Protein AF-A0A931CU57-F1 (afdb_monomer_lite)

Organism: NCBI:txid115781

pLDDT: mean 76.04, std 23.0, range [24.59, 97.44]

Structure (mmCIF, N/CA/C/O backbone):
data_AF-A0A931CU57-F1
#
_entry.id   AF-A0A931CU57-F1
#
loop_
_atom_site.group_PDB
_atom_site.id
_atom_site.type_symbol
_atom_site.label_atom_id
_atom_site.label_alt_id
_atom_site.label_comp_id
_atom_site.label_asym_id
_atom_site.label_entity_id
_atom_site.label_seq_id
_atom_site.pdbx_PDB_ins_code
_atom_site.Cartn_x
_atom_site.Cartn_y
_atom_site.Cartn_z
_atom_site.occupancy
_atom_site.B_iso_or_equiv
_atom_site.auth_seq_id
_atom_site.auth_comp_id
_atom_site.auth_asym_id
_atom_site.auth_atom_id
_atom_site.pdbx_PDB_model_num
ATOM 1 N N . LEU A 1 1 ? -15.850 1.590 6.466 1.00 92.00 1 LEU A N 1
ATOM 2 C CA . LEU A 1 1 ? -16.272 2.994 6.270 1.00 92.00 1 LEU A CA 1
ATOM 3 C C . LEU A 1 1 ? -15.059 3.886 6.440 1.00 92.00 1 LEU A C 1
ATOM 5 O O . LEU A 1 1 ? -14.279 3.649 7.347 1.00 92.00 1 LEU A O 1
ATOM 9 N N . GLY A 1 2 ? -14.880 4.872 5.576 1.00 88.69 2 GLY A N 1
ATOM 10 C CA . GLY A 1 2 ? -13.756 5.798 5.649 1.00 88.69 2 GLY A CA 1
ATOM 11 C C . GLY A 1 2 ? -13.648 6.632 4.372 1.00 88.69 2 GLY A C 1
ATOM 12 O O . GLY A 1 2 ? -14.449 6.413 3.458 1.00 88.69 2 GLY A O 1
ATOM 13 N N . PRO A 1 3 ? -12.690 7.566 4.309 1.00 93.50 3 PRO A N 1
ATOM 14 C CA . PRO A 1 3 ? -11.664 7.821 5.327 1.00 93.50 3 PRO A CA 1
ATOM 15 C C . PRO A 1 3 ? -12.213 8.552 6.564 1.00 93.50 3 PRO A C 1
ATOM 17 O O . PRO A 1 3 ? -13.104 9.398 6.459 1.00 93.50 3 PRO A O 1
ATOM 20 N N . VAL A 1 4 ? -11.692 8.205 7.743 1.00 95.88 4 VAL A N 1
ATOM 21 C CA . VAL A 1 4 ? -11.966 8.902 9.004 1.00 95.88 4 VAL A CA 1
ATOM 22 C C . VAL A 1 4 ? -10.731 9.657 9.454 1.00 95.88 4 VAL A C 1
ATOM 24 O O . VAL A 1 4 ? -9.704 9.058 9.722 1.00 95.88 4 VAL A O 1
ATOM 27 N N . GLU A 1 5 ? -10.859 10.965 9.579 1.00 94.69 5 GLU A N 1
ATOM 28 C CA . GLU A 1 5 ? -9.806 11.897 9.956 1.00 94.69 5 GLU A CA 1
ATOM 29 C C . GLU A 1 5 ? -10.140 12.562 11.298 1.00 94.69 5 GLU A C 1
ATOM 31 O O . GLU A 1 5 ? -11.280 12.538 11.781 1.00 94.69 5 GLU A O 1
ATOM 36 N N . GLU A 1 6 ? -9.169 13.278 11.864 1.00 92.00 6 GLU A N 1
ATOM 37 C CA . GLU A 1 6 ? -9.341 14.055 13.097 1.00 92.00 6 GLU A CA 1
ATOM 38 C C . GLU A 1 6 ? -10.563 14.989 13.048 1.00 92.00 6 GLU A C 1
ATOM 40 O O . GLU A 1 6 ? -11.258 15.170 14.042 1.00 92.00 6 GLU A O 1
ATOM 45 N N . LYS A 1 7 ? -10.896 15.560 11.889 1.00 93.88 7 LYS A N 1
ATOM 46 C CA . LYS A 1 7 ? -12.007 16.517 11.776 1.00 93.88 7 LYS A CA 1
ATOM 47 C C . LYS A 1 7 ? -13.387 15.855 11.737 1.00 93.88 7 LYS A C 1
ATOM 49 O O . LYS A 1 7 ? -14.367 16.491 12.119 1.00 93.88 7 LYS A O 1
ATOM 54 N N . ASN A 1 8 ? -13.487 14.603 11.281 1.00 95.19 8 ASN A N 1
ATOM 55 C CA . ASN A 1 8 ? -14.766 13.928 11.019 1.00 95.19 8 ASN A CA 1
ATOM 56 C C . ASN A 1 8 ? -14.988 12.644 11.856 1.00 95.19 8 ASN A C 1
ATOM 58 O O . ASN A 1 8 ? -16.033 12.003 11.724 1.00 95.19 8 ASN A O 1
ATOM 62 N N . HIS A 1 9 ? -14.067 12.305 12.771 1.00 94.94 9 HIS A N 1
ATOM 63 C CA . HIS A 1 9 ? -14.143 11.108 13.623 1.00 94.94 9 HIS A CA 1
ATOM 64 C C . HIS A 1 9 ? -15.461 10.956 14.387 1.00 94.94 9 HIS A C 1
ATOM 66 O O . HIS A 1 9 ? -15.958 9.842 14.520 1.00 94.94 9 HIS A O 1
ATOM 72 N N . LYS A 1 10 ? -16.077 12.050 14.853 1.00 95.56 10 LYS A N 1
ATOM 73 C CA . LYS A 1 10 ? -17.333 11.980 15.618 1.00 95.56 10 LYS A CA 1
ATOM 74 C C . LYS A 1 10 ? -18.501 11.469 14.783 1.00 95.56 10 LYS A C 1
ATOM 76 O O . LYS A 1 10 ? -19.256 10.619 15.245 1.00 95.56 10 LYS A O 1
ATOM 81 N N . THR A 1 11 ? -18.668 11.987 13.568 1.00 95.19 11 THR A N 1
ATOM 82 C CA . THR A 1 11 ? -19.831 11.673 12.726 1.00 95.19 11 THR A CA 1
ATOM 83 C C . THR A 1 11 ? -19.721 10.274 12.137 1.00 95.19 11 THR A C 1
ATOM 85 O O . THR A 1 11 ? -20.657 9.483 12.257 1.00 95.19 11 THR A O 1
ATOM 88 N N . ILE A 1 12 ? -18.568 9.940 11.551 1.00 95.25 12 ILE A N 1
ATOM 89 C CA . ILE A 1 12 ? -18.351 8.627 10.934 1.00 95.25 12 ILE A CA 1
ATOM 90 C C . ILE A 1 12 ? -18.153 7.551 12.011 1.00 95.25 12 ILE A C 1
ATOM 92 O O . ILE A 1 12 ? -18.708 6.460 11.885 1.00 95.25 12 ILE A O 1
ATOM 96 N N . GLY A 1 13 ? -17.448 7.875 13.101 1.00 94.38 13 GLY A N 1
ATOM 97 C CA . GLY A 1 13 ? -17.270 7.006 14.266 1.00 94.38 13 GLY A CA 1
ATOM 98 C C . GLY A 1 13 ? -18.592 6.587 14.897 1.00 94.38 13 GLY A C 1
ATOM 99 O O . GLY A 1 13 ? -18.855 5.395 15.038 1.00 94.38 13 GLY A O 1
ATOM 100 N N . ALA A 1 14 ? -19.476 7.547 15.187 1.00 94.06 14 ALA A N 1
ATOM 101 C CA . ALA A 1 14 ? -20.795 7.252 15.744 1.00 94.06 14 ALA A CA 1
ATOM 102 C C . ALA A 1 14 ? -21.643 6.375 14.810 1.00 94.06 14 ALA A C 1
ATOM 104 O O . ALA A 1 14 ? -22.279 5.424 15.268 1.00 94.06 14 ALA A O 1
ATOM 105 N N . ALA A 1 15 ? -21.618 6.648 13.501 1.00 94.69 15 ALA A N 1
ATOM 106 C CA . 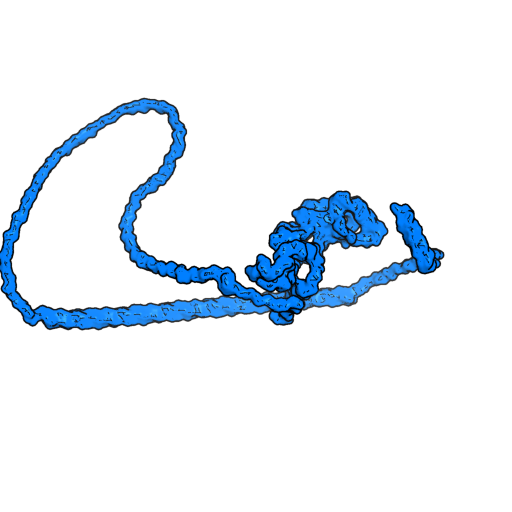ALA A 1 15 ? -22.328 5.831 12.521 1.00 94.69 15 ALA A CA 1
ATOM 107 C C . ALA A 1 15 ? -21.785 4.394 12.479 1.00 94.69 15 ALA A C 1
ATOM 109 O O . ALA A 1 15 ? -22.558 3.437 12.504 1.00 94.69 15 ALA A O 1
ATOM 110 N N . ALA A 1 16 ? -20.463 4.219 12.464 1.00 94.50 16 ALA A N 1
ATOM 111 C CA . ALA A 1 16 ? -19.868 2.890 12.442 1.00 94.50 16 ALA A CA 1
ATOM 112 C C . ALA A 1 16 ? -20.163 2.094 13.717 1.00 94.50 16 ALA A C 1
ATOM 114 O O . ALA A 1 16 ? -20.449 0.905 13.618 1.00 94.50 16 ALA A O 1
ATOM 115 N N . MET A 1 17 ? -20.170 2.734 14.890 1.00 93.75 17 MET A N 1
ATOM 116 C CA . MET A 1 17 ? -20.575 2.074 16.136 1.00 93.75 17 MET A CA 1
ATOM 117 C C . MET A 1 17 ? -22.041 1.649 16.102 1.00 93.75 17 MET A C 1
ATOM 119 O O . MET A 1 17 ? -22.345 0.502 16.419 1.00 93.75 17 MET A O 1
ATOM 123 N N . GLY A 1 18 ? -22.937 2.547 15.679 1.00 93.31 18 GLY A N 1
ATOM 124 C CA . GLY A 1 18 ? -24.378 2.286 15.652 1.00 93.31 18 GLY A CA 1
ATOM 125 C C . GLY A 1 18 ? -24.769 1.114 14.748 1.00 93.31 18 GLY A C 1
ATOM 126 O O . GLY A 1 18 ? -25.675 0.358 15.089 1.00 93.31 18 GLY A O 1
ATOM 127 N N . TYR A 1 19 ? -24.057 0.929 13.632 1.00 94.94 19 TYR A N 1
ATOM 128 C CA . TYR A 1 19 ? -24.323 -0.137 12.656 1.00 94.94 19 TYR A CA 1
ATOM 129 C C . TYR A 1 19 ? -23.286 -1.275 12.668 1.00 94.94 19 TYR A C 1
ATOM 131 O O . TYR A 1 19 ? -23.361 -2.202 11.865 1.00 94.94 19 TYR A O 1
ATOM 139 N N . GLY A 1 20 ? -22.314 -1.232 13.582 1.00 93.06 20 GLY A N 1
ATOM 140 C CA . GLY A 1 20 ? -21.308 -2.278 13.760 1.00 93.06 20 GLY A CA 1
ATOM 141 C C . GLY A 1 20 ? -20.243 -2.383 12.659 1.00 93.06 20 GLY A C 1
ATOM 142 O O . GLY A 1 20 ? -19.633 -3.447 12.542 1.00 93.06 20 GLY A O 1
ATOM 143 N N . HIS A 1 21 ? -19.991 -1.322 11.890 1.00 96.25 21 HIS A N 1
ATOM 144 C CA . HIS A 1 21 ? -19.024 -1.299 10.787 1.00 96.25 21 HIS A CA 1
ATOM 145 C C . HIS A 1 21 ? -17.565 -1.118 11.238 1.00 96.25 21 HIS A C 1
ATOM 147 O O . HIS A 1 21 ? -17.287 -0.480 12.249 1.00 96.25 21 HIS A O 1
ATOM 153 N N . THR A 1 22 ? -16.632 -1.619 10.424 1.00 96.31 22 THR A N 1
ATOM 154 C CA . THR A 1 22 ? -15.189 -1.334 10.520 1.00 96.31 22 THR A CA 1
ATOM 155 C C . THR A 1 22 ? -14.870 0.039 9.925 1.00 96.31 22 THR A C 1
ATOM 157 O O . THR A 1 22 ? -15.451 0.428 8.901 1.00 96.31 22 THR A O 1
ATOM 160 N N . ILE A 1 23 ? -13.938 0.766 10.537 1.00 96.75 23 ILE A N 1
ATOM 161 C CA . ILE A 1 23 ? -13.479 2.093 10.122 1.00 96.75 23 ILE A CA 1
ATOM 162 C C . ILE A 1 23 ? -12.061 2.043 9.556 1.00 96.75 23 ILE A C 1
ATOM 164 O O . ILE A 1 23 ? -11.215 1.300 10.040 1.00 96.75 23 ILE A O 1
ATOM 168 N N . ILE A 1 24 ? -11.819 2.887 8.555 1.00 97.44 24 ILE A N 1
ATOM 169 C CA . ILE A 1 24 ? -10.486 3.244 8.078 1.00 97.44 24 ILE A CA 1
ATOM 170 C C . ILE A 1 24 ? -10.106 4.590 8.708 1.00 97.44 24 ILE A C 1
ATOM 172 O O . ILE A 1 24 ? -10.698 5.615 8.364 1.00 97.44 24 ILE A O 1
ATOM 176 N N . SER A 1 25 ? -9.169 4.561 9.652 1.00 96.75 25 SER A N 1
ATOM 177 C CA . SER A 1 25 ? -8.583 5.720 10.333 1.00 96.75 25 SER A CA 1
ATOM 178 C C . SER A 1 25 ? -7.448 6.272 9.477 1.00 96.75 25 SER A C 1
ATOM 180 O O . SER A 1 25 ? -6.425 5.613 9.325 1.00 96.75 25 SER A O 1
ATOM 182 N N . SER A 1 26 ? -7.650 7.436 8.870 1.00 96.19 26 SER A N 1
ATOM 183 C CA . SER A 1 26 ? -6.735 8.041 7.909 1.00 96.19 26 SER A CA 1
ATOM 184 C C . SER A 1 26 ? -5.941 9.184 8.542 1.00 96.19 26 SER A C 1
ATOM 186 O O . SER A 1 26 ? -6.510 10.055 9.209 1.00 96.19 26 SER A O 1
ATOM 188 N N . SER A 1 27 ? -4.625 9.191 8.326 1.00 94.38 27 SER A N 1
ATOM 189 C CA . SER A 1 27 ? -3.728 10.277 8.730 1.00 94.38 27 SER A CA 1
ATOM 190 C C . SER A 1 27 ? -2.737 10.612 7.612 1.00 94.38 27 SER A C 1
ATOM 192 O O . SER A 1 27 ? -2.226 9.703 6.965 1.00 94.38 27 SER A O 1
ATOM 194 N N . PRO A 1 28 ? -2.420 11.896 7.367 1.00 93.50 28 PRO A N 1
ATOM 195 C CA . PRO A 1 28 ? -1.581 12.301 6.241 1.00 93.50 28 PRO A CA 1
ATOM 196 C C . PRO A 1 28 ? -0.086 12.086 6.527 1.00 93.50 28 PRO A C 1
ATOM 198 O O . PRO A 1 28 ? 0.586 13.007 6.984 1.00 93.50 28 PRO A O 1
ATOM 201 N N . ILE A 1 29 ? 0.432 10.884 6.244 1.00 93.06 29 ILE A N 1
ATOM 202 C CA . ILE A 1 29 ? 1.861 10.514 6.318 1.00 93.06 29 ILE A CA 1
ATOM 203 C C . ILE A 1 29 ? 2.501 10.979 7.645 1.00 93.06 29 ILE A C 1
ATOM 205 O O . ILE A 1 29 ? 3.592 11.546 7.689 1.00 93.06 29 ILE A O 1
ATOM 209 N N . ASP A 1 30 ? 1.801 10.754 8.761 1.00 94.44 30 ASP A N 1
ATOM 210 C CA . ASP A 1 30 ? 2.255 11.164 10.091 1.00 94.44 30 ASP A CA 1
ATOM 211 C C . ASP A 1 30 ? 1.837 10.148 11.166 1.00 94.44 30 ASP A C 1
ATOM 213 O O . ASP A 1 30 ? 0.662 9.794 11.317 1.00 94.44 30 ASP A O 1
ATOM 217 N N . VAL A 1 31 ? 2.836 9.685 11.922 1.00 93.56 31 VAL A N 1
ATOM 218 C CA . VAL A 1 31 ? 2.702 8.664 12.973 1.00 93.56 31 VAL A CA 1
ATOM 219 C C . VAL A 1 31 ? 1.945 9.201 14.192 1.00 93.56 31 VAL A C 1
ATOM 221 O O . VAL A 1 31 ? 1.144 8.486 14.793 1.00 93.56 31 VAL A O 1
ATOM 224 N N . ASN A 1 32 ? 2.175 10.462 14.560 1.00 94.19 32 ASN A N 1
ATOM 225 C CA . ASN A 1 32 ? 1.519 11.082 15.707 1.00 94.19 32 ASN A CA 1
ATOM 226 C C . ASN A 1 32 ? 0.042 11.328 15.405 1.00 94.19 32 ASN A C 1
ATOM 228 O O . ASN A 1 32 ? -0.806 11.035 16.246 1.00 94.19 32 ASN A O 1
ATOM 232 N N . LEU A 1 33 ? -0.274 11.803 14.195 1.00 95.38 33 LEU A N 1
ATOM 233 C CA . LEU A 1 33 ? -1.659 11.972 13.759 1.00 95.38 33 LEU A CA 1
ATOM 234 C C . LEU A 1 33 ? -2.379 10.624 13.663 1.00 95.38 33 LEU A C 1
ATOM 236 O O . LEU A 1 33 ? -3.515 10.531 14.119 1.00 95.38 33 LEU A O 1
ATOM 240 N N . ALA A 1 34 ? -1.725 9.568 13.162 1.00 95.44 34 ALA A N 1
ATOM 241 C CA . ALA A 1 34 ? -2.303 8.217 13.152 1.00 95.44 34 ALA A CA 1
ATOM 242 C C . ALA A 1 34 ? -2.727 7.787 14.566 1.00 95.44 34 ALA A C 1
ATOM 244 O O . ALA A 1 34 ? -3.872 7.395 14.803 1.00 95.44 34 ALA A O 1
ATOM 245 N N . LYS A 1 35 ? -1.815 7.951 15.533 1.00 95.88 35 LYS A N 1
ATOM 246 C CA . LYS A 1 35 ? -2.077 7.656 16.943 1.00 95.88 35 LYS A CA 1
ATOM 247 C C . LYS A 1 35 ? -3.207 8.517 17.505 1.00 95.88 35 LYS A C 1
ATOM 249 O O . LYS A 1 35 ? -4.084 8.011 18.202 1.00 95.88 35 LYS A O 1
ATOM 254 N N . GLN A 1 36 ? -3.208 9.812 17.196 1.00 96.69 36 GLN A N 1
ATOM 255 C CA . GLN A 1 36 ? -4.217 10.748 17.678 1.00 96.69 36 GLN A CA 1
ATOM 256 C C . GLN A 1 36 ? -5.622 10.384 17.180 1.00 96.69 36 GLN A C 1
ATOM 258 O O . GLN A 1 36 ? -6.556 10.379 17.980 1.00 96.69 36 GLN A O 1
ATOM 263 N N . VAL A 1 37 ? -5.790 10.042 15.898 1.00 96.44 37 VAL A N 1
ATOM 264 C CA . VAL A 1 37 ? -7.103 9.648 15.356 1.00 96.44 37 VAL A CA 1
ATOM 265 C C . VAL A 1 37 ? -7.599 8.361 16.018 1.00 96.44 37 VAL A C 1
ATOM 267 O O . VAL A 1 37 ? -8.765 8.293 16.407 1.00 96.44 37 VAL A O 1
ATOM 270 N N . ASN A 1 38 ? -6.720 7.382 16.248 1.00 96.75 38 ASN A N 1
ATOM 271 C CA . ASN A 1 38 ? -7.090 6.145 16.941 1.00 96.75 38 ASN A CA 1
ATOM 272 C C . ASN A 1 38 ? -7.520 6.401 18.396 1.00 96.75 38 ASN A C 1
ATOM 274 O O . ASN A 1 38 ? -8.547 5.876 18.823 1.00 96.75 38 ASN A O 1
ATOM 278 N N . ILE A 1 39 ? -6.820 7.280 19.124 1.00 96.81 39 ILE A N 1
ATOM 279 C CA . ILE A 1 39 ? -7.218 7.713 20.478 1.00 96.81 39 ILE A CA 1
ATOM 280 C C . ILE A 1 39 ? -8.588 8.405 20.459 1.00 96.81 39 ILE A C 1
ATOM 282 O O . ILE A 1 39 ? -9.423 8.173 21.333 1.00 96.81 39 ILE A O 1
ATOM 286 N N . LEU A 1 40 ? -8.850 9.263 19.471 1.00 96.75 40 LEU A N 1
ATOM 287 C CA . LEU A 1 40 ? -10.137 9.950 19.344 1.00 96.75 40 LEU A CA 1
ATOM 288 C C . LEU A 1 40 ? -11.289 8.979 19.058 1.00 96.75 40 LEU A C 1
ATOM 290 O O . LEU A 1 40 ? -12.382 9.153 19.599 1.00 96.75 40 LEU A O 1
ATOM 294 N N . LEU A 1 41 ? -11.050 7.960 18.230 1.00 96.06 41 LEU A N 1
ATOM 295 C CA . LEU A 1 41 ? -12.022 6.908 17.934 1.00 96.06 41 LEU A CA 1
ATOM 296 C C . LEU A 1 41 ? -12.309 6.039 19.161 1.00 96.06 41 LEU A C 1
ATOM 298 O O . LEU A 1 41 ? -13.473 5.784 19.467 1.00 96.06 41 LEU A O 1
ATOM 302 N N . GLU A 1 42 ? -11.276 5.649 19.900 1.00 95.69 42 GLU A N 1
ATOM 303 C CA . GLU A 1 42 ? -11.425 4.873 21.131 1.00 95.69 42 GLU A CA 1
ATOM 304 C C . GLU A 1 42 ? -12.182 5.657 22.212 1.00 95.69 42 GLU A C 1
ATOM 306 O O . GLU A 1 42 ? -13.129 5.137 22.800 1.00 95.69 42 GLU A O 1
ATOM 311 N N . ASN A 1 43 ? -11.850 6.938 22.415 1.00 96.06 43 ASN A N 1
ATOM 312 C CA . ASN A 1 43 ? -12.561 7.817 23.352 1.00 96.06 43 ASN A CA 1
ATOM 313 C C . ASN A 1 43 ? -14.042 8.004 22.989 1.00 96.06 43 ASN A C 1
ATOM 315 O O . ASN A 1 43 ? -14.871 8.254 23.863 1.00 96.06 43 ASN A O 1
ATOM 319 N N . LEU A 1 44 ? -14.383 7.898 21.702 1.00 94.50 44 LEU A N 1
ATOM 320 C CA . LEU A 1 44 ? -15.766 7.915 21.230 1.00 94.50 44 LEU A CA 1
ATOM 321 C C . LEU A 1 44 ? -16.502 6.592 21.527 1.00 94.50 44 LEU A C 1
ATOM 323 O O . LEU A 1 44 ? -17.731 6.569 21.509 1.00 94.50 44 LEU A O 1
ATOM 327 N N . GLY A 1 45 ? -15.768 5.516 21.823 1.00 93.88 45 GLY A N 1
ATOM 328 C CA . GLY A 1 45 ? -16.280 4.172 22.095 1.00 93.88 45 GLY A CA 1
ATOM 329 C C . GLY A 1 45 ? -16.092 3.181 20.943 1.00 93.88 45 GLY A C 1
ATOM 330 O O . GLY A 1 45 ? -16.611 2.065 21.011 1.00 93.88 45 GLY A O 1
ATOM 331 N N . VAL A 1 46 ? -15.383 3.562 19.872 1.00 94.88 46 VAL A N 1
ATOM 332 C CA . VAL A 1 46 ? -15.073 2.648 18.767 1.00 94.88 46 VAL A CA 1
ATOM 333 C C . VAL A 1 46 ? -14.037 1.650 19.263 1.00 94.88 46 VAL A C 1
ATOM 335 O O . VAL A 1 46 ? -12.954 2.026 19.700 1.00 94.88 46 VAL A O 1
ATOM 338 N N . SER A 1 47 ? -14.359 0.366 19.170 1.00 94.31 47 SER A N 1
ATOM 339 C CA . SER A 1 47 ? -13.408 -0.685 19.511 1.00 94.31 47 SER A CA 1
ATOM 340 C C . SER A 1 47 ? -12.285 -0.755 18.468 1.00 94.31 47 SER A C 1
ATOM 342 O O . SER A 1 47 ? -12.547 -0.753 17.262 1.00 94.31 47 SER A O 1
ATOM 344 N N . LEU A 1 48 ? -11.031 -0.806 18.930 1.00 93.81 48 LEU A N 1
ATOM 345 C CA . LEU A 1 48 ? -9.846 -0.795 18.063 1.00 93.81 48 LEU A CA 1
ATOM 346 C C . LEU A 1 48 ? -9.747 -2.046 17.170 1.00 93.81 48 LEU A C 1
ATOM 348 O O . LEU A 1 48 ? -9.180 -1.974 16.087 1.00 93.81 48 LEU A O 1
ATOM 352 N N . ASP A 1 49 ? -10.377 -3.165 17.535 1.00 94.75 49 ASP A N 1
ATOM 353 C CA . ASP A 1 49 ? -10.515 -4.355 16.669 1.00 94.75 49 ASP A CA 1
ATOM 354 C C . ASP A 1 49 ? -11.292 -4.082 15.364 1.00 94.75 49 ASP A C 1
ATOM 356 O O . ASP A 1 49 ? -11.206 -4.846 14.401 1.00 94.75 49 ASP A O 1
ATOM 360 N N . LYS A 1 50 ? -12.039 -2.975 15.316 1.00 95.31 50 LYS A N 1
ATOM 361 C CA . LYS A 1 50 ? -12.774 -2.488 14.147 1.00 95.31 50 LYS A CA 1
ATOM 362 C C . LYS A 1 50 ? -12.099 -1.298 13.473 1.00 95.31 50 LYS A C 1
ATOM 364 O O . LYS A 1 50 ? -12.742 -0.630 12.661 1.00 95.31 50 LYS A O 1
ATOM 369 N N . VAL A 1 51 ? -10.833 -1.031 13.773 1.00 96.62 51 VAL A N 1
ATOM 370 C CA . VAL A 1 51 ? -10.057 0.045 13.152 1.00 96.62 51 VAL A CA 1
ATOM 371 C C . VAL A 1 51 ? -8.964 -0.544 12.266 1.00 96.62 51 VAL A C 1
ATOM 373 O O . VAL A 1 51 ? -8.227 -1.442 12.665 1.00 96.62 51 VAL A O 1
ATOM 376 N N . ILE A 1 52 ? -8.867 -0.007 11.054 1.00 97.25 52 ILE A N 1
ATOM 377 C CA . ILE A 1 52 ? -7.775 -0.229 10.105 1.00 97.25 52 ILE A CA 1
ATOM 378 C C . ILE A 1 52 ? -7.117 1.131 9.869 1.00 97.25 52 ILE A C 1
ATOM 380 O O . ILE A 1 52 ? -7.822 2.114 9.648 1.00 97.25 52 ILE A O 1
ATOM 384 N N . VAL A 1 53 ? -5.793 1.206 9.937 1.00 97.06 53 VAL A N 1
ATOM 385 C CA . VAL A 1 53 ? -5.039 2.455 9.764 1.00 97.06 53 VAL A CA 1
ATOM 386 C C . VAL A 1 53 ? -4.702 2.663 8.291 1.00 97.06 53 VAL A C 1
ATOM 388 O O . VAL A 1 53 ? -4.191 1.767 7.630 1.00 97.06 53 VAL A O 1
ATOM 391 N N . ASP A 1 54 ? -4.969 3.856 7.780 1.00 96.75 54 ASP A N 1
ATOM 392 C CA . ASP A 1 54 ? -4.558 4.329 6.463 1.00 96.75 54 ASP A CA 1
ATOM 393 C C . ASP A 1 54 ? -3.583 5.500 6.648 1.00 96.75 54 ASP A C 1
ATOM 395 O O . ASP A 1 54 ? -4.012 6.632 6.883 1.00 96.75 54 ASP A O 1
ATOM 399 N N . PRO A 1 55 ? -2.262 5.273 6.558 1.00 93.94 55 PRO A N 1
ATOM 400 C CA . PRO A 1 55 ? -1.275 6.342 6.709 1.00 93.94 55 PRO A CA 1
ATOM 401 C C . PRO A 1 55 ? -1.251 7.317 5.522 1.00 93.94 55 PRO A C 1
ATOM 403 O O . PRO A 1 55 ? -0.394 8.200 5.478 1.00 93.94 55 PRO A O 1
ATOM 406 N N . THR A 1 56 ? -2.176 7.173 4.567 1.00 91.19 56 THR A N 1
ATOM 407 C CA . THR A 1 56 ? -2.182 7.820 3.258 1.00 91.19 56 THR A CA 1
ATOM 408 C C . THR A 1 56 ? -0.929 7.477 2.451 1.00 91.19 56 THR A C 1
ATOM 410 O O . THR A 1 56 ? 0.205 7.444 2.934 1.00 91.19 56 THR A O 1
ATOM 413 N N . THR A 1 57 ? -1.114 7.171 1.176 1.00 90.38 57 THR A N 1
ATOM 414 C CA . THR A 1 57 ? -0.036 6.621 0.350 1.00 90.38 57 THR A CA 1
ATOM 415 C C . THR A 1 57 ? 0.406 7.579 -0.735 1.00 90.38 57 THR A C 1
ATOM 417 O O . THR A 1 57 ? -0.426 8.276 -1.306 1.00 90.38 57 THR A O 1
ATOM 420 N N . GLY A 1 58 ? 1.704 7.575 -1.029 1.00 92.62 58 GLY A N 1
ATOM 421 C CA . GLY A 1 58 ? 2.285 8.151 -2.237 1.00 92.62 58 GLY A CA 1
ATOM 422 C C . GLY A 1 58 ? 2.389 7.132 -3.376 1.00 92.62 58 GLY A C 1
ATOM 423 O O . GLY A 1 58 ? 2.391 5.919 -3.167 1.00 92.62 58 GLY A O 1
ATOM 424 N N . GLY A 1 59 ? 2.480 7.624 -4.609 1.00 90.75 59 GLY A N 1
ATOM 425 C CA . GLY A 1 59 ? 2.729 6.787 -5.787 1.00 90.75 59 GLY A CA 1
ATOM 426 C C . GLY A 1 59 ? 4.219 6.492 -5.957 1.00 90.75 59 GLY A C 1
ATOM 427 O O . GLY A 1 59 ? 5.063 7.213 -5.424 1.00 90.75 59 GLY A O 1
ATOM 428 N N . LEU A 1 60 ? 4.571 5.460 -6.729 1.00 92.50 60 LEU A N 1
ATOM 429 C CA . LEU A 1 60 ? 5.970 5.184 -7.077 1.00 92.50 60 LEU A CA 1
ATOM 430 C C . LEU A 1 60 ? 6.578 6.385 -7.823 1.00 92.50 60 LEU A C 1
ATOM 432 O O . LEU A 1 60 ? 6.074 6.764 -8.875 1.00 92.50 60 LEU A O 1
ATOM 436 N N . GLY A 1 61 ? 7.640 6.982 -7.269 1.00 91.12 61 GLY A N 1
ATOM 437 C CA . GLY A 1 61 ? 8.238 8.231 -7.770 1.00 91.12 61 GLY A CA 1
ATOM 438 C C . GLY A 1 61 ? 7.518 9.514 -7.321 1.00 91.12 61 GLY A C 1
ATOM 439 O O . GLY A 1 61 ? 7.941 10.611 -7.669 1.00 91.12 61 GLY A O 1
ATOM 440 N N . TYR A 1 62 ? 6.448 9.383 -6.533 1.00 94.12 62 TYR A N 1
ATOM 441 C CA . TYR A 1 62 ? 5.588 10.465 -6.047 1.00 94.12 62 TYR A CA 1
ATOM 442 C C . TYR A 1 62 ? 5.332 10.322 -4.539 1.00 94.12 62 TYR A C 1
ATOM 444 O O . TYR A 1 62 ? 4.186 10.254 -4.087 1.00 94.12 62 TYR A O 1
ATOM 452 N N . GLY A 1 63 ? 6.410 10.262 -3.753 1.00 92.19 63 GLY A N 1
ATOM 453 C CA . GLY A 1 63 ? 6.351 10.258 -2.291 1.00 92.19 63 GLY A CA 1
ATOM 454 C C . GLY A 1 63 ? 6.098 8.892 -1.650 1.00 92.19 63 GLY A C 1
ATOM 455 O O . GLY A 1 63 ? 5.743 8.831 -0.470 1.00 92.19 63 GLY A O 1
ATOM 456 N N . LEU A 1 64 ? 6.289 7.797 -2.394 1.00 94.06 64 LEU A N 1
ATOM 457 C CA . LEU A 1 64 ? 6.224 6.435 -1.857 1.00 94.06 64 LEU A CA 1
ATOM 458 C C . LEU A 1 64 ? 7.180 6.250 -0.674 1.00 94.06 64 LEU A C 1
ATOM 460 O O . LEU A 1 64 ? 6.810 5.615 0.306 1.00 94.06 64 LEU A O 1
ATOM 464 N N . GLU A 1 65 ? 8.372 6.836 -0.741 1.00 94.62 65 GLU A N 1
ATOM 465 C CA . GLU A 1 65 ? 9.424 6.780 0.273 1.00 94.62 65 GLU A CA 1
ATOM 466 C C . GLU A 1 65 ? 8.997 7.372 1.624 1.00 94.62 65 GLU A C 1
ATOM 468 O O . GLU A 1 65 ? 9.355 6.840 2.682 1.00 94.62 65 GLU A O 1
ATOM 473 N N . TYR A 1 66 ? 8.176 8.429 1.601 1.00 95.19 66 TYR A N 1
ATOM 474 C CA . TYR A 1 66 ? 7.635 9.034 2.814 1.00 95.19 66 TYR A CA 1
ATOM 475 C C . TYR A 1 66 ? 6.618 8.101 3.468 1.00 95.19 66 TYR A C 1
ATOM 477 O O . TYR A 1 66 ? 6.732 7.805 4.658 1.00 95.19 66 TYR A O 1
ATOM 485 N N . SER A 1 67 ? 5.668 7.577 2.685 1.00 94.88 67 SER A N 1
ATOM 486 C CA . SER A 1 67 ? 4.696 6.595 3.176 1.00 94.88 67 SER A CA 1
ATOM 487 C C . SER A 1 67 ? 5.380 5.319 3.666 1.00 94.88 67 SER A C 1
ATOM 489 O O . SER A 1 67 ? 5.041 4.836 4.740 1.00 94.88 67 SER A O 1
ATOM 491 N N . TYR A 1 68 ? 6.378 4.814 2.935 1.00 96.12 68 TYR A N 1
ATOM 492 C CA . TYR A 1 68 ? 7.156 3.630 3.305 1.00 96.12 68 TYR A CA 1
ATOM 493 C C . TYR A 1 68 ? 7.787 3.808 4.690 1.00 96.12 68 TYR A C 1
ATOM 495 O O . TYR A 1 68 ? 7.559 3.003 5.591 1.00 96.12 68 TYR A O 1
ATOM 503 N N . SER A 1 69 ? 8.496 4.922 4.893 1.00 96.12 69 SER A N 1
ATOM 504 C CA . SER A 1 69 ? 9.150 5.229 6.169 1.00 96.12 69 SER A CA 1
ATOM 505 C C . SER A 1 69 ? 8.147 5.396 7.319 1.00 96.12 69 SER A C 1
ATOM 507 O O . SER A 1 69 ? 8.412 4.985 8.449 1.00 96.12 69 SER A O 1
ATOM 509 N N . VAL A 1 70 ? 6.979 5.996 7.066 1.00 96.25 70 VAL A N 1
ATOM 510 C CA . VAL A 1 70 ? 5.919 6.129 8.081 1.00 96.25 70 VAL A CA 1
ATOM 511 C C . VAL A 1 70 ? 5.308 4.777 8.438 1.00 96.25 70 VAL A C 1
ATOM 513 O O . VAL A 1 70 ? 5.101 4.514 9.620 1.00 96.25 70 VAL A O 1
ATOM 516 N N . MET A 1 71 ? 5.077 3.902 7.461 1.00 97.06 71 MET A N 1
ATOM 517 C CA . MET A 1 71 ? 4.566 2.547 7.691 1.00 97.06 71 MET A CA 1
ATOM 518 C C . MET A 1 71 ? 5.528 1.702 8.531 1.00 97.06 71 MET A C 1
ATOM 520 O O . MET A 1 71 ? 5.100 1.043 9.481 1.00 97.06 71 MET A O 1
ATOM 524 N N . GLU A 1 72 ? 6.834 1.779 8.265 1.00 96.81 72 GLU A N 1
ATOM 525 C CA . GLU A 1 72 ? 7.827 1.093 9.098 1.00 96.81 72 GLU A CA 1
ATOM 526 C C . GLU A 1 72 ? 7.831 1.631 10.530 1.00 96.81 72 GLU A C 1
ATOM 528 O O . GLU A 1 72 ? 7.876 0.859 11.486 1.00 96.81 72 GLU A O 1
ATOM 533 N N . ARG A 1 73 ? 7.718 2.952 10.707 1.00 96.62 73 ARG A N 1
ATOM 534 C CA . ARG A 1 73 ? 7.636 3.563 12.041 1.00 96.62 73 ARG A CA 1
ATOM 535 C C . ARG A 1 73 ? 6.363 3.172 12.787 1.00 96.62 73 ARG A C 1
ATOM 537 O O . ARG A 1 73 ? 6.442 2.930 13.988 1.00 96.62 73 ARG A O 1
ATOM 544 N N . LEU A 1 74 ? 5.220 3.087 12.102 1.00 96.44 74 LEU A N 1
ATOM 545 C CA . LEU A 1 74 ? 3.971 2.577 12.677 1.00 96.44 74 LEU A CA 1
ATOM 546 C C . LEU A 1 74 ? 4.148 1.129 13.141 1.00 96.44 74 LEU A C 1
ATOM 548 O O . LEU A 1 74 ? 3.840 0.812 14.287 1.00 96.44 74 LEU A O 1
ATOM 552 N N . THR A 1 75 ? 4.740 0.284 12.295 1.00 95.81 75 THR A N 1
ATOM 553 C CA . THR A 1 75 ? 5.022 -1.121 12.620 1.00 95.81 75 THR A CA 1
ATOM 554 C C . THR A 1 75 ? 5.981 -1.247 13.809 1.00 95.81 75 THR A C 1
ATOM 556 O O . THR A 1 75 ? 5.745 -2.045 14.714 1.00 95.81 75 THR A O 1
ATOM 559 N N . GLN A 1 76 ? 7.038 -0.433 13.873 1.00 95.62 76 GLN A N 1
ATOM 560 C CA . GLN A 1 76 ? 7.977 -0.416 15.002 1.00 95.62 76 GLN A CA 1
ATOM 561 C C . GLN A 1 76 ? 7.325 0.080 16.298 1.00 95.62 76 GLN A C 1
ATOM 563 O O . GLN A 1 76 ? 7.574 -0.486 17.363 1.00 95.62 76 GLN A O 1
ATOM 568 N N . ALA A 1 77 ? 6.485 1.115 16.231 1.00 95.50 77 ALA A N 1
ATOM 569 C CA . ALA A 1 77 ? 5.743 1.595 17.393 1.00 95.50 77 ALA A CA 1
ATOM 570 C C . ALA A 1 77 ? 4.780 0.515 17.917 1.00 95.50 77 ALA A C 1
ATOM 572 O O . ALA A 1 77 ? 4.751 0.234 19.114 1.00 95.50 77 ALA A O 1
ATOM 573 N N . ALA A 1 78 ? 4.069 -0.160 17.014 1.00 95.19 78 ALA A N 1
ATOM 574 C CA . ALA A 1 78 ? 3.147 -1.238 17.347 1.00 95.19 78 ALA A CA 1
ATOM 575 C C . ALA A 1 78 ? 3.849 -2.462 17.961 1.00 95.19 78 ALA A C 1
ATOM 577 O O . ALA A 1 78 ? 3.442 -2.951 19.018 1.00 95.19 78 ALA A O 1
ATOM 578 N N . MET A 1 79 ? 4.902 -2.959 17.303 1.00 94.12 79 MET A N 1
ATOM 579 C CA . MET A 1 79 ? 5.503 -4.263 17.606 1.00 94.12 79 MET A CA 1
ATOM 580 C C . MET A 1 79 ? 6.674 -4.172 18.583 1.00 94.12 79 MET A C 1
ATOM 582 O O . MET A 1 79 ? 6.781 -4.988 19.494 1.00 94.12 79 MET A O 1
ATOM 586 N N . THR A 1 80 ? 7.557 -3.188 18.409 1.00 94.75 80 THR A N 1
ATOM 587 C CA . THR A 1 80 ? 8.780 -3.062 19.216 1.00 94.75 80 THR A CA 1
ATOM 588 C C . THR A 1 80 ? 8.535 -2.241 20.475 1.00 94.75 80 THR A C 1
ATOM 590 O O . THR A 1 80 ? 9.044 -2.577 21.539 1.00 94.75 80 THR A O 1
ATOM 593 N N . GLN A 1 81 ? 7.768 -1.153 20.362 1.00 94.62 81 GLN A N 1
ATOM 594 C CA . GLN A 1 81 ? 7.502 -0.243 21.484 1.00 94.62 81 GLN A CA 1
ATOM 595 C C . GLN A 1 81 ? 6.235 -0.627 22.264 1.00 94.62 81 GLN A C 1
ATOM 597 O O . GLN A 1 81 ? 6.047 -0.148 23.380 1.00 94.62 81 GLN A O 1
ATOM 602 N N . GLY A 1 82 ? 5.394 -1.505 21.705 1.00 94.75 82 GLY A N 1
ATOM 603 C CA . GLY A 1 82 ? 4.179 -1.995 22.355 1.00 94.75 82 GLY A CA 1
ATOM 604 C C . GLY A 1 82 ? 3.062 -0.955 22.447 1.00 94.75 82 GLY A C 1
ATOM 605 O O . GLY A 1 82 ? 2.274 -1.003 23.388 1.00 94.75 82 GLY A O 1
ATOM 606 N N . ASP A 1 83 ? 3.003 -0.004 21.510 1.00 95.12 83 ASP A N 1
ATOM 607 C CA . ASP A 1 83 ? 1.942 1.004 21.460 1.00 95.12 83 ASP A CA 1
ATOM 608 C C . ASP A 1 83 ? 0.625 0.375 20.984 1.00 95.12 83 ASP A C 1
ATOM 610 O O . ASP A 1 83 ? 0.423 0.128 19.792 1.00 95.12 83 ASP A O 1
ATOM 614 N N . ASP A 1 84 ? -0.280 0.118 21.926 1.00 94.00 84 ASP A N 1
ATOM 615 C CA . ASP A 1 84 ? -1.565 -0.543 21.689 1.00 94.00 84 ASP A CA 1
ATOM 616 C C . ASP A 1 84 ? -2.470 0.232 20.720 1.00 94.00 84 ASP A C 1
ATOM 618 O O . ASP A 1 84 ? -3.271 -0.369 20.004 1.00 94.00 84 ASP A O 1
ATOM 622 N N . LYS A 1 85 ? -2.309 1.559 20.628 1.00 94.81 85 LYS A N 1
ATOM 623 C CA . LYS A 1 85 ? -3.100 2.408 19.721 1.00 94.81 85 LYS A CA 1
ATOM 624 C C . LYS A 1 85 ? -2.666 2.305 18.268 1.00 94.81 85 LYS A C 1
ATOM 626 O O . LYS A 1 85 ? -3.359 2.836 17.406 1.00 94.81 85 LYS A O 1
ATOM 631 N N . LEU A 1 86 ? -1.530 1.670 17.991 1.00 95.38 86 LEU A N 1
ATOM 632 C CA . LEU A 1 86 ? -0.975 1.520 16.646 1.00 95.38 86 LEU A CA 1
ATOM 633 C C . LEU A 1 86 ? -0.905 0.058 16.188 1.00 95.38 86 LEU A C 1
ATOM 635 O O . LEU A 1 86 ? -0.522 -0.197 15.053 1.00 95.38 86 LEU A O 1
ATOM 639 N N . GLN A 1 87 ? -1.338 -0.901 17.012 1.00 95.56 87 GLN A N 1
ATOM 640 C CA . GLN A 1 87 ? -1.371 -2.339 16.690 1.00 95.56 87 GLN A CA 1
ATOM 641 C C . GLN A 1 87 ? -2.491 -2.743 15.711 1.00 95.56 87 GLN A C 1
ATOM 643 O O . GLN A 1 87 ? -2.872 -3.910 15.620 1.00 95.56 87 GLN A O 1
ATOM 648 N N . ASN A 1 88 ? -3.029 -1.782 14.963 1.00 95.12 88 ASN A N 1
ATOM 649 C CA . ASN A 1 88 ? -4.076 -2.000 13.978 1.00 95.12 88 ASN A CA 1
ATOM 650 C C . ASN A 1 88 ? -3.483 -2.384 12.609 1.00 95.12 88 ASN A C 1
ATOM 652 O O . ASN A 1 88 ? -2.426 -1.871 12.238 1.00 95.12 88 ASN A O 1
ATOM 656 N N . PRO A 1 89 ? -4.171 -3.224 11.811 1.00 96.62 89 PRO A N 1
ATOM 657 C CA . PRO A 1 89 ? -3.767 -3.508 10.436 1.00 96.62 89 PRO A CA 1
ATOM 658 C C . PRO A 1 89 ? -3.704 -2.237 9.584 1.00 96.62 89 PRO A C 1
ATOM 660 O O . PRO A 1 89 ? -4.499 -1.316 9.789 1.00 96.62 89 PRO A O 1
ATOM 663 N N . MET A 1 90 ? -2.818 -2.220 8.587 1.00 96.69 90 MET A N 1
ATOM 664 C CA . MET A 1 90 ? -2.672 -1.090 7.664 1.00 96.69 90 MET A CA 1
ATOM 665 C C . MET A 1 90 ? -3.323 -1.364 6.304 1.00 96.69 90 MET A C 1
ATOM 667 O O . MET A 1 90 ? -3.134 -2.439 5.728 1.00 96.69 90 MET A O 1
ATOM 671 N N . ILE A 1 91 ? -4.061 -0.382 5.778 1.00 96.94 91 ILE A N 1
ATOM 672 C CA . ILE A 1 91 ? -4.607 -0.369 4.415 1.00 96.94 91 ILE A CA 1
ATOM 673 C C . ILE A 1 91 ? -3.965 0.741 3.588 1.00 96.94 91 ILE A C 1
ATOM 675 O O . ILE A 1 91 ? -3.736 1.840 4.079 1.00 96.94 91 ILE A O 1
ATOM 679 N N . ASN A 1 92 ? -3.690 0.453 2.319 1.00 96.12 92 ASN A N 1
ATOM 680 C CA . ASN A 1 92 ? -2.965 1.349 1.428 1.00 96.12 92 ASN A CA 1
ATOM 681 C C . ASN A 1 92 ? -3.644 1.403 0.053 1.00 96.12 92 ASN A C 1
ATOM 683 O O . ASN A 1 92 ? -3.778 0.382 -0.628 1.00 96.12 92 ASN A O 1
ATOM 687 N N . ASN A 1 93 ? -4.061 2.598 -0.379 1.00 94.00 93 ASN A N 1
ATOM 688 C CA . ASN A 1 93 ? -4.709 2.806 -1.677 1.00 94.00 93 ASN A CA 1
ATOM 689 C C . ASN A 1 93 ? -3.709 3.171 -2.779 1.00 94.00 93 ASN A C 1
ATOM 691 O O . ASN A 1 93 ? -3.756 4.251 -3.367 1.00 94.00 93 ASN A O 1
ATOM 695 N N . LEU A 1 94 ? -2.805 2.238 -3.070 1.00 94.50 94 LEU A N 1
ATOM 696 C CA . LEU A 1 94 ? -1.746 2.439 -4.054 1.00 94.50 94 LEU A CA 1
ATOM 697 C C . LEU A 1 94 ? -2.283 2.631 -5.478 1.00 94.50 94 LEU A C 1
ATOM 699 O O . LEU A 1 94 ? -1.765 3.459 -6.225 1.00 94.50 94 LEU A O 1
ATOM 703 N N . GLY A 1 95 ? -3.321 1.889 -5.870 1.00 93.75 95 GLY A N 1
ATOM 704 C CA . GLY A 1 95 ? -3.831 1.936 -7.238 1.00 93.75 95 GLY A CA 1
ATOM 705 C C . GLY A 1 95 ? -4.317 3.332 -7.639 1.00 93.75 95 GLY A C 1
ATOM 706 O O . GLY A 1 95 ? -4.121 3.766 -8.770 1.00 93.75 95 GLY A O 1
ATOM 707 N N . ASN A 1 96 ? -4.906 4.101 -6.721 1.00 93.44 96 ASN A N 1
ATOM 708 C CA . ASN A 1 96 ? -5.253 5.491 -7.027 1.00 93.44 96 ASN A CA 1
ATOM 709 C C . ASN A 1 96 ? -4.020 6.370 -7.292 1.00 93.44 96 ASN A C 1
ATOM 711 O O . ASN A 1 96 ? -4.061 7.260 -8.140 1.00 93.44 96 ASN A O 1
ATOM 715 N N . GLU A 1 97 ? -2.938 6.104 -6.569 1.00 93.81 97 GLU A N 1
ATOM 716 C CA . GLU A 1 97 ? -1.730 6.917 -6.546 1.00 93.81 97 GLU A CA 1
ATOM 717 C C . GLU A 1 97 ? -0.805 6.644 -7.728 1.00 93.81 97 GLU A C 1
ATOM 719 O O . GLU A 1 97 ? -0.217 7.576 -8.260 1.00 93.81 97 GLU A O 1
ATOM 724 N N . VAL A 1 98 ? -0.721 5.397 -8.188 1.00 94.88 98 VAL A N 1
ATOM 725 C CA . VAL A 1 98 ? 0.079 5.040 -9.368 1.00 94.88 98 VAL A CA 1
ATOM 726 C C . VAL A 1 98 ? -0.631 5.454 -10.653 1.00 94.88 98 VAL A C 1
ATOM 728 O O . VAL A 1 98 ? -0.050 6.114 -11.511 1.00 94.88 98 VAL A O 1
ATOM 731 N N . TRP A 1 99 ? -1.925 5.149 -10.774 1.00 94.69 99 TRP A N 1
ATOM 732 C CA . TRP A 1 99 ? -2.683 5.411 -12.001 1.00 94.69 99 TRP A CA 1
ATOM 733 C C . TRP A 1 99 ? -3.054 6.887 -12.198 1.00 94.69 99 TRP A C 1
ATOM 735 O O . TRP A 1 99 ? -3.707 7.226 -13.186 1.00 94.69 99 TRP A O 1
ATOM 745 N N . LYS A 1 100 ? -2.665 7.792 -11.289 1.00 93.69 100 LYS A N 1
ATOM 746 C CA . LYS A 1 100 ? -2.753 9.244 -11.514 1.00 93.69 100 LYS A CA 1
ATOM 747 C C . LYS A 1 100 ? -1.468 9.846 -12.092 1.00 93.69 100 LYS A C 1
ATOM 749 O O . LYS A 1 100 ? -1.581 10.895 -12.728 1.00 93.69 100 LYS A O 1
ATOM 754 N N . CYS A 1 101 ? -0.317 9.191 -11.908 1.00 92.94 101 CYS A N 1
ATOM 755 C CA . CYS A 1 101 ? 0.996 9.635 -12.382 1.00 92.94 101 CYS A CA 1
ATOM 756 C C . CYS A 1 101 ? 1.028 9.803 -13.904 1.00 92.94 101 CYS A C 1
ATOM 758 O O . CYS A 1 101 ? 0.280 9.136 -14.627 1.00 92.94 101 CYS A O 1
ATOM 760 N N . LYS A 1 102 ? 1.902 10.691 -14.395 1.00 93.50 102 LYS A N 1
ATOM 761 C CA . LYS A 1 102 ? 2.050 10.918 -15.841 1.00 93.50 102 LYS A CA 1
ATOM 762 C C . LYS A 1 102 ? 2.669 9.697 -16.524 1.00 93.50 102 LYS A C 1
ATOM 764 O O . LYS A 1 102 ? 2.172 9.275 -17.557 1.00 93.50 102 LYS A O 1
ATOM 769 N N . GLU A 1 103 ? 3.656 9.060 -15.902 1.00 92.75 103 GLU A N 1
ATOM 770 C CA . GLU A 1 103 ? 4.429 7.951 -16.472 1.00 92.75 103 GLU A CA 1
ATOM 771 C C . GLU A 1 103 ? 3.549 6.724 -16.740 1.00 92.75 103 GLU A C 1
ATOM 773 O O . GLU A 1 103 ? 3.772 6.002 -17.709 1.00 92.75 103 GLU A O 1
ATOM 778 N N . ALA A 1 104 ? 2.506 6.524 -15.928 1.00 92.75 104 ALA A N 1
ATOM 779 C CA . ALA A 1 104 ? 1.525 5.452 -16.103 1.00 92.75 104 ALA A CA 1
ATOM 780 C C . ALA A 1 104 ? 0.539 5.701 -17.265 1.00 92.75 104 ALA A C 1
ATOM 782 O O . ALA A 1 104 ? -0.204 4.796 -17.634 1.00 92.75 104 ALA A O 1
ATOM 783 N N . LYS A 1 105 ? 0.491 6.923 -17.814 1.00 91.44 105 LYS A N 1
ATOM 784 C CA . LYS A 1 105 ? -0.457 7.343 -18.865 1.00 91.44 105 LYS A CA 1
ATOM 785 C C . LYS A 1 105 ? 0.215 7.803 -20.152 1.00 91.44 105 LYS A C 1
ATOM 787 O O . LYS A 1 105 ? -0.457 7.879 -21.174 1.00 91.44 105 LYS A O 1
ATOM 792 N N . GLN A 1 106 ? 1.493 8.166 -20.083 1.00 91.75 106 GLN A N 1
ATOM 793 C CA . GLN A 1 106 ? 2.230 8.677 -21.227 1.00 91.75 106 GLN A CA 1
ATOM 794 C C . GLN A 1 106 ? 2.311 7.607 -22.315 1.00 91.75 106 GLN A C 1
ATOM 796 O O . GLN A 1 106 ? 2.744 6.485 -22.020 1.00 91.75 106 GLN A O 1
ATOM 801 N N . PRO A 1 107 ? 1.903 7.930 -23.548 1.00 90.31 107 PRO A N 1
ATOM 802 C CA . PRO A 1 107 ? 2.091 7.037 -24.671 1.00 90.31 107 PRO A CA 1
ATOM 803 C C . PRO A 1 107 ? 3.568 7.045 -25.102 1.00 90.31 107 PRO A C 1
ATOM 805 O O . PRO A 1 107 ? 4.377 7.851 -24.635 1.00 90.31 107 PRO A O 1
ATOM 808 N N . VAL A 1 108 ? 3.946 6.091 -25.949 1.00 89.69 108 VAL A N 1
ATOM 809 C CA . VAL A 1 108 ? 5.349 5.906 -26.355 1.00 89.69 108 VAL A CA 1
ATOM 810 C C . VAL A 1 108 ? 5.896 7.076 -27.174 1.00 89.69 108 VAL A C 1
ATOM 812 O O . VAL A 1 108 ? 7.070 7.398 -27.077 1.00 89.69 108 VAL A O 1
ATOM 815 N N . ASP A 1 109 ? 5.057 7.730 -27.965 1.00 87.69 109 ASP A N 1
ATOM 816 C CA . ASP A 1 109 ? 5.418 8.856 -28.823 1.00 87.69 109 ASP A CA 1
ATOM 817 C C . ASP A 1 109 ? 5.825 10.098 -28.019 1.00 87.69 109 ASP A C 1
ATOM 819 O O . ASP A 1 109 ? 6.676 10.865 -28.465 1.00 87.69 109 ASP A O 1
ATOM 823 N N . GLU A 1 110 ? 5.274 10.270 -26.816 1.00 88.75 110 GLU A N 1
ATOM 824 C CA . GLU A 1 110 ? 5.650 11.359 -25.907 1.00 88.75 110 GLU A CA 1
ATOM 825 C C . GLU A 1 110 ? 6.867 11.029 -25.029 1.00 88.75 110 GLU A C 1
ATOM 827 O O . GLU A 1 110 ? 7.575 11.942 -24.601 1.00 88.75 110 GLU A O 1
ATOM 832 N N . ALA A 1 111 ? 7.095 9.748 -24.721 1.00 87.19 111 ALA A N 1
ATOM 833 C CA . ALA A 1 111 ? 8.160 9.291 -23.824 1.00 87.19 111 ALA A CA 1
ATOM 834 C C . ALA A 1 111 ? 8.747 7.935 -24.277 1.00 87.19 111 ALA A C 1
ATOM 836 O O . ALA A 1 111 ? 8.522 6.907 -23.622 1.00 87.19 111 ALA A O 1
ATOM 837 N N . PRO A 1 112 ? 9.481 7.903 -25.408 1.00 87.50 112 PRO A N 1
ATOM 838 C CA . PRO A 1 112 ? 9.990 6.658 -25.988 1.00 87.50 112 PRO A CA 1
ATOM 839 C C . PRO A 1 112 ? 11.091 6.012 -25.134 1.00 87.50 112 PRO A C 1
ATOM 841 O O . PRO A 1 112 ? 11.254 4.794 -25.126 1.00 87.50 112 PRO A O 1
ATOM 844 N N . ASP A 1 113 ? 11.808 6.811 -24.351 1.00 89.19 113 ASP A N 1
ATOM 845 C CA . ASP A 1 113 ? 12.836 6.390 -23.400 1.00 89.19 113 ASP A CA 1
ATOM 846 C C . ASP A 1 113 ? 12.283 5.560 -22.228 1.00 89.19 113 ASP A C 1
ATOM 848 O O . ASP A 1 113 ? 13.005 4.756 -21.639 1.00 89.19 113 ASP A O 1
ATOM 852 N N . LEU A 1 114 ? 10.991 5.696 -21.915 1.00 89.31 114 LEU A N 1
ATOM 853 C CA . LEU A 1 114 ? 10.340 4.958 -20.830 1.00 89.31 114 LEU A CA 1
ATOM 854 C C . LEU A 1 114 ? 9.863 3.552 -21.237 1.00 89.31 114 LEU A C 1
ATOM 856 O O . LEU A 1 114 ? 9.300 2.831 -20.405 1.00 89.31 114 LEU A O 1
ATOM 860 N N . GLY A 1 115 ? 10.048 3.154 -22.497 1.00 90.19 115 GLY A N 1
ATOM 861 C CA . GLY A 1 115 ? 9.683 1.830 -22.996 1.00 90.19 115 GLY A CA 1
ATOM 862 C C . GLY A 1 115 ? 8.180 1.627 -23.222 1.00 90.19 115 GLY A C 1
ATOM 863 O O . GLY A 1 115 ? 7.414 2.575 -23.405 1.00 90.19 115 GLY A O 1
ATOM 864 N N . ASP A 1 116 ? 7.753 0.363 -23.194 1.00 91.56 116 ASP A N 1
ATOM 865 C CA . ASP A 1 116 ? 6.363 -0.046 -23.430 1.00 91.56 116 ASP A CA 1
ATOM 866 C C . ASP A 1 116 ? 5.398 0.533 -22.366 1.00 91.56 116 ASP A C 1
ATOM 868 O O . ASP A 1 116 ? 5.548 0.220 -21.177 1.00 91.56 116 ASP A O 1
ATOM 872 N N . PRO A 1 117 ? 4.398 1.351 -22.756 1.00 92.00 117 PRO A N 1
ATOM 873 C CA . PRO A 1 117 ? 3.498 2.009 -21.808 1.00 92.00 117 PRO A CA 1
ATOM 874 C C . PRO A 1 117 ? 2.677 1.052 -20.940 1.00 92.00 117 PRO A C 1
ATOM 876 O O . PRO A 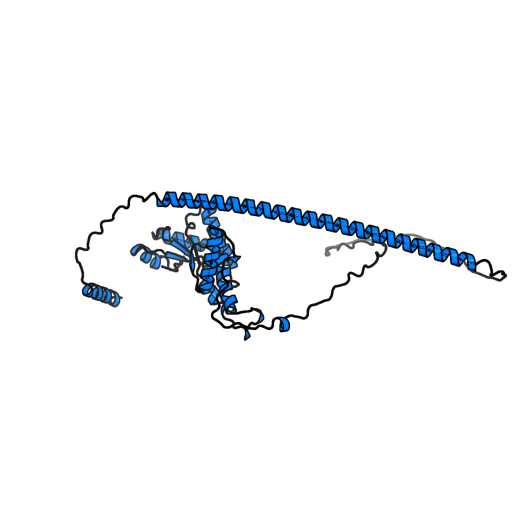1 117 ? 2.516 1.295 -19.742 1.00 92.00 117 PRO A O 1
ATOM 879 N N . GLU A 1 118 ? 2.183 -0.045 -21.521 1.00 92.19 118 GLU A N 1
ATOM 880 C CA . GLU A 1 118 ? 1.351 -1.014 -20.805 1.00 92.19 118 GLU A CA 1
ATOM 881 C C . GLU A 1 118 ? 2.158 -1.722 -19.715 1.00 92.19 118 GLU A C 1
ATOM 883 O O . GLU A 1 118 ? 1.787 -1.699 -18.538 1.00 92.19 118 GLU A O 1
ATOM 888 N N . ARG A 1 119 ? 3.315 -2.288 -20.076 1.00 92.56 119 ARG A N 1
ATOM 889 C CA . ARG A 1 119 ? 4.216 -2.935 -19.116 1.00 92.56 119 ARG A CA 1
ATOM 890 C C . ARG A 1 119 ? 4.692 -1.962 -18.051 1.00 92.56 119 ARG A C 1
ATOM 892 O O . ARG A 1 119 ? 4.724 -2.337 -16.881 1.00 92.56 119 ARG A O 1
ATOM 899 N N . ARG A 1 120 ? 5.030 -0.725 -18.425 1.00 94.38 120 ARG A N 1
ATOM 900 C CA . ARG A 1 120 ? 5.461 0.306 -17.475 1.00 94.38 120 ARG A CA 1
ATOM 901 C C . ARG A 1 120 ? 4.409 0.540 -16.398 1.00 94.38 120 ARG A C 1
ATOM 903 O O . ARG A 1 120 ? 4.726 0.404 -15.220 1.00 94.38 120 ARG A O 1
ATOM 910 N N . ALA A 1 121 ? 3.165 0.834 -16.771 1.00 94.12 121 ALA A N 1
ATOM 911 C CA . ALA A 1 121 ? 2.109 1.121 -15.801 1.00 94.12 121 ALA A CA 1
ATOM 912 C C . ALA A 1 121 ? 1.798 -0.089 -14.897 1.00 94.12 121 ALA A C 1
ATOM 914 O O . ALA A 1 121 ? 1.679 0.057 -13.677 1.00 94.12 121 ALA A O 1
ATOM 915 N N . ILE A 1 122 ? 1.756 -1.296 -15.478 1.00 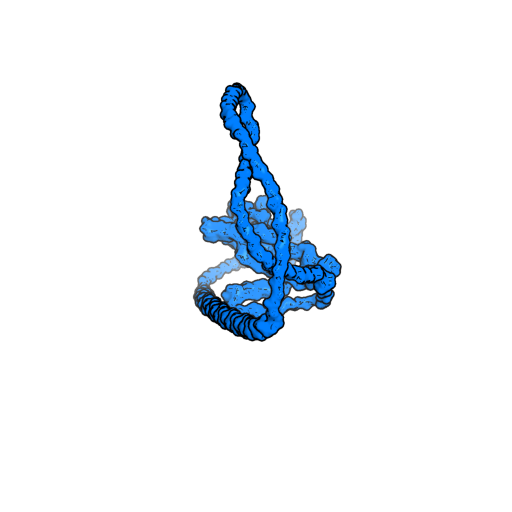95.81 122 ILE A N 1
ATOM 916 C CA . ILE A 1 122 ? 1.550 -2.553 -14.741 1.00 95.81 122 ILE A CA 1
ATOM 917 C C . ILE A 1 122 ? 2.654 -2.763 -13.700 1.00 95.81 122 ILE A C 1
ATOM 919 O O . ILE A 1 122 ? 2.365 -3.069 -12.537 1.00 95.81 122 ILE A O 1
ATOM 923 N N . LEU A 1 123 ? 3.914 -2.591 -14.106 1.00 95.56 123 LEU A N 1
ATOM 924 C CA . LEU A 1 123 ? 5.069 -2.779 -13.235 1.00 95.56 123 LEU A CA 1
ATOM 925 C C . LEU A 1 123 ? 5.180 -1.682 -12.182 1.00 95.56 123 LEU A C 1
ATOM 927 O O . LEU A 1 123 ? 5.525 -1.994 -11.048 1.00 95.56 123 LEU A O 1
ATOM 931 N N . MET A 1 124 ? 4.837 -0.431 -12.494 1.00 96.50 124 MET A N 1
ATOM 932 C CA . MET A 1 124 ? 4.803 0.639 -11.493 1.00 96.50 124 MET A CA 1
ATOM 933 C C . MET A 1 124 ? 3.850 0.300 -10.341 1.00 96.50 124 MET A C 1
ATOM 935 O O . MET A 1 124 ? 4.206 0.475 -9.175 1.00 96.50 124 MET A O 1
ATOM 939 N N . GLU A 1 125 ? 2.661 -0.228 -10.650 1.00 97.38 125 GLU A N 1
ATOM 940 C CA . GLU A 1 125 ? 1.709 -0.648 -9.620 1.00 97.38 125 GLU A CA 1
ATOM 941 C C . GLU A 1 125 ? 2.203 -1.891 -8.864 1.00 97.38 125 GLU A C 1
ATOM 943 O O . GLU A 1 125 ? 2.109 -1.938 -7.638 1.00 97.38 125 GLU A O 1
ATOM 948 N N . ALA A 1 126 ? 2.777 -2.876 -9.563 1.00 96.69 126 ALA A N 1
ATOM 949 C CA . ALA A 1 126 ? 3.287 -4.096 -8.938 1.00 96.69 126 ALA A CA 1
ATOM 950 C C . ALA A 1 126 ? 4.486 -3.828 -8.008 1.00 96.69 126 ALA A C 1
ATOM 952 O O . ALA A 1 126 ? 4.499 -4.289 -6.869 1.00 96.69 126 ALA A O 1
ATOM 953 N N . VAL A 1 127 ? 5.468 -3.042 -8.457 1.00 96.44 127 VAL A N 1
ATOM 954 C CA . VAL A 1 127 ? 6.657 -2.676 -7.671 1.00 96.44 127 VAL A CA 1
ATOM 955 C C . VAL A 1 127 ? 6.265 -1.833 -6.462 1.00 96.44 127 VAL A C 1
ATOM 957 O O . VAL A 1 127 ? 6.721 -2.110 -5.353 1.00 96.44 127 VAL A O 1
ATOM 960 N N . GLY A 1 128 ? 5.377 -0.849 -6.641 1.00 96.75 128 GLY A N 1
ATOM 961 C CA . GLY A 1 128 ? 4.868 -0.058 -5.520 1.00 96.75 128 GLY A CA 1
ATOM 962 C C . GLY A 1 128 ? 4.142 -0.918 -4.480 1.00 96.75 128 GLY A C 1
ATOM 963 O O . GLY A 1 128 ? 4.299 -0.709 -3.279 1.00 96.75 128 GLY A O 1
ATOM 964 N N . ALA A 1 129 ? 3.386 -1.925 -4.927 1.00 97.31 129 ALA A N 1
ATOM 965 C CA . ALA A 1 129 ? 2.648 -2.821 -4.043 1.00 97.31 129 ALA A CA 1
ATOM 966 C C . ALA A 1 129 ? 3.593 -3.715 -3.244 1.00 97.31 129 ALA A C 1
ATOM 968 O O . ALA A 1 129 ? 3.427 -3.840 -2.034 1.00 97.31 129 ALA A O 1
ATOM 969 N N . VAL A 1 130 ? 4.617 -4.277 -3.892 1.00 96.50 130 VAL A N 1
ATOM 970 C CA . VAL A 1 130 ? 5.663 -5.044 -3.206 1.00 96.50 130 VAL A CA 1
ATOM 971 C C . VAL A 1 130 ? 6.375 -4.179 -2.167 1.00 96.50 130 VAL A C 1
ATOM 973 O O . VAL A 1 130 ? 6.527 -4.618 -1.032 1.00 96.50 130 VAL A O 1
ATOM 976 N N . ALA A 1 131 ? 6.733 -2.934 -2.497 1.00 96.69 131 ALA A N 1
ATOM 977 C CA . ALA A 1 131 ? 7.346 -2.025 -1.531 1.00 96.69 131 ALA A CA 1
ATOM 978 C C . ALA A 1 131 ? 6.455 -1.821 -0.290 1.00 96.69 131 ALA A C 1
ATOM 980 O O . ALA A 1 131 ? 6.937 -1.914 0.835 1.00 96.69 131 ALA A O 1
ATOM 981 N N . TYR A 1 132 ? 5.146 -1.629 -0.469 1.00 96.44 132 TYR A N 1
ATOM 982 C CA . TYR A 1 132 ? 4.224 -1.493 0.661 1.00 96.44 132 TYR A CA 1
ATOM 983 C C . TYR A 1 132 ? 3.957 -2.784 1.434 1.00 96.44 132 TYR A C 1
ATOM 985 O O . TYR A 1 132 ? 3.756 -2.722 2.646 1.00 96.44 132 TYR A O 1
ATOM 993 N N . LEU A 1 133 ? 3.991 -3.953 0.792 1.00 96.06 133 LEU A N 1
ATOM 994 C CA . LEU A 1 133 ? 3.975 -5.225 1.520 1.00 96.06 133 LEU A CA 1
ATOM 995 C C . LEU A 1 133 ? 5.186 -5.327 2.450 1.00 96.06 133 LEU A C 1
ATOM 997 O O . LEU A 1 133 ? 5.034 -5.675 3.619 1.00 96.06 133 LEU A O 1
ATOM 1001 N N . MET A 1 134 ? 6.369 -4.965 1.950 1.00 94.75 134 MET A N 1
ATOM 1002 C CA . MET A 1 134 ? 7.610 -5.025 2.723 1.00 94.75 134 MET A CA 1
ATOM 1003 C C . MET A 1 134 ? 7.637 -4.029 3.891 1.00 94.75 134 MET A C 1
ATOM 1005 O O . MET A 1 134 ? 8.213 -4.350 4.927 1.00 94.75 134 MET A O 1
ATOM 1009 N N . SER A 1 135 ? 6.972 -2.873 3.779 1.00 94.56 135 SER A N 1
ATOM 1010 C CA . SER A 1 135 ? 6.855 -1.903 4.882 1.00 94.56 135 SER A CA 1
ATOM 1011 C C . SER A 1 135 ? 5.722 -2.193 5.879 1.00 94.56 135 SER A C 1
ATOM 1013 O O . SER A 1 135 ? 5.529 -1.420 6.820 1.00 94.56 135 SER A O 1
ATOM 1015 N N . GLY A 1 136 ? 4.978 -3.294 5.709 1.00 93.62 136 GLY A N 1
ATOM 1016 C CA . GLY A 1 136 ? 3.987 -3.773 6.682 1.00 93.62 136 GLY A CA 1
ATOM 1017 C C . GLY A 1 136 ? 2.517 -3.603 6.285 1.00 93.62 136 GLY A C 1
ATOM 1018 O O . GLY A 1 136 ? 1.639 -3.743 7.140 1.00 93.62 136 GLY A O 1
ATOM 1019 N N . SER A 1 137 ? 2.206 -3.306 5.018 1.00 95.88 137 SER A N 1
ATOM 1020 C CA . SER A 1 137 ? 0.813 -3.241 4.554 1.00 95.88 137 SER A CA 1
ATOM 1021 C C . SER A 1 137 ? 0.085 -4.567 4.772 1.00 95.88 137 SER A C 1
ATOM 1023 O O . SER A 1 137 ? 0.580 -5.633 4.412 1.00 95.88 137 SER A O 1
ATOM 1025 N N . SER A 1 138 ? -1.122 -4.501 5.335 1.00 95.94 138 SER A N 1
ATOM 1026 C CA . SER A 1 138 ? -1.991 -5.670 5.512 1.00 95.94 138 SER A CA 1
ATOM 1027 C C . SER A 1 138 ? -3.017 -5.796 4.383 1.00 95.94 138 SER A C 1
ATOM 1029 O O . SER A 1 138 ? -3.428 -6.902 4.038 1.00 95.94 138 SER A O 1
ATOM 1031 N N . ILE A 1 139 ? -3.459 -4.667 3.818 1.00 96.31 139 ILE A N 1
ATOM 1032 C CA . ILE A 1 139 ? -4.451 -4.605 2.743 1.00 96.31 139 ILE A CA 1
ATOM 1033 C C . ILE A 1 139 ? -3.986 -3.601 1.690 1.00 96.31 139 ILE A C 1
ATOM 1035 O O . ILE A 1 139 ? -3.855 -2.410 1.963 1.00 96.31 139 ILE A O 1
ATOM 1039 N N . LEU A 1 140 ? -3.833 -4.064 0.452 1.00 96.12 140 LEU A N 1
ATOM 1040 C CA . LEU A 1 140 ? -3.533 -3.209 -0.692 1.00 96.12 140 LEU A CA 1
ATOM 1041 C C . LEU A 1 140 ? -4.752 -3.069 -1.593 1.00 96.12 140 LEU A C 1
ATOM 1043 O O . LEU A 1 140 ? -5.325 -4.063 -2.042 1.00 96.12 140 LEU A O 1
ATOM 1047 N N . MET A 1 141 ? -5.125 -1.827 -1.895 1.00 95.75 141 MET A N 1
ATOM 1048 C CA . MET A 1 141 ? -6.093 -1.538 -2.946 1.00 95.75 141 MET A CA 1
ATOM 1049 C C . MET A 1 141 ? -5.341 -1.267 -4.246 1.00 95.75 141 MET A C 1
ATOM 1051 O O . MET A 1 141 ? -4.649 -0.257 -4.390 1.00 95.75 141 MET A O 1
ATOM 1055 N N . MET A 1 142 ? -5.496 -2.190 -5.187 1.00 96.94 142 MET A N 1
ATOM 1056 C CA . MET A 1 142 ? -4.901 -2.153 -6.521 1.00 96.94 142 MET A CA 1
ATOM 1057 C C . MET A 1 142 ? -6.002 -2.091 -7.586 1.00 96.94 142 MET A C 1
ATOM 1059 O O . MET A 1 142 ? -7.174 -2.342 -7.291 1.00 96.94 142 MET A O 1
ATOM 1063 N N . ARG A 1 143 ? -5.637 -1.753 -8.824 1.00 95.81 143 ARG A N 1
ATOM 1064 C CA . ARG A 1 143 ? -6.558 -1.618 -9.958 1.00 95.81 143 ARG A CA 1
ATOM 1065 C C . ARG A 1 143 ? -6.300 -2.645 -11.051 1.00 95.81 143 ARG A C 1
ATOM 1067 O O . ARG A 1 143 ? -7.253 -3.288 -11.484 1.00 95.81 143 ARG A O 1
ATOM 1074 N N . HIS A 1 144 ? -5.059 -2.807 -11.508 1.00 96.19 144 HIS A N 1
ATOM 1075 C CA . HIS A 1 144 ? -4.802 -3.606 -12.702 1.00 96.19 144 HIS A CA 1
ATOM 1076 C C . HIS A 1 144 ? -4.735 -5.112 -12.393 1.00 96.19 144 HIS A C 1
ATOM 1078 O O . HIS A 1 144 ? -3.948 -5.523 -11.534 1.00 96.19 144 HIS A O 1
ATOM 1084 N N . PRO A 1 145 ? -5.503 -5.968 -13.099 1.00 95.75 145 PRO A N 1
ATOM 1085 C CA . PRO A 1 145 ? -5.528 -7.409 -12.842 1.00 95.75 145 PRO A CA 1
ATOM 1086 C C . PRO A 1 145 ? -4.155 -8.076 -12.950 1.00 95.75 145 PRO A C 1
ATOM 1088 O O . PRO A 1 145 ? -3.817 -8.921 -12.123 1.00 95.75 145 PRO A O 1
ATOM 1091 N N . GLU A 1 146 ? -3.343 -7.665 -13.926 1.00 95.69 146 GLU A N 1
ATOM 1092 C CA . GLU A 1 146 ? -2.009 -8.242 -14.113 1.00 95.69 146 GLU A CA 1
ATOM 1093 C C . GLU A 1 146 ? -1.045 -7.838 -12.991 1.00 95.69 146 GLU A C 1
ATOM 1095 O O . GLU A 1 146 ? -0.303 -8.678 -12.490 1.00 95.69 146 GLU A O 1
ATOM 1100 N N . SER A 1 147 ? -1.122 -6.597 -12.496 1.00 96.75 147 SER A N 1
ATOM 1101 C CA . SER A 1 147 ? -0.348 -6.171 -11.325 1.00 96.75 147 SER A CA 1
ATOM 1102 C C . SER A 1 147 ? -0.764 -6.965 -10.087 1.00 96.75 147 SER A C 1
ATOM 1104 O O . SER A 1 147 ? 0.090 -7.435 -9.341 1.00 96.75 147 SER A O 1
ATOM 1106 N N . ILE A 1 148 ? -2.069 -7.197 -9.898 1.00 96.94 148 ILE A N 1
ATOM 1107 C CA . ILE A 1 148 ? -2.593 -8.024 -8.800 1.00 96.94 148 ILE A CA 1
ATOM 1108 C C . ILE A 1 148 ? -2.092 -9.469 -8.907 1.00 96.94 148 ILE A C 1
ATOM 1110 O O . ILE A 1 148 ? -1.721 -10.058 -7.894 1.00 96.94 148 ILE A O 1
ATOM 1114 N N . LYS A 1 149 ? -2.071 -10.052 -10.111 1.00 96.44 149 LYS A N 1
ATOM 1115 C CA . LYS A 1 149 ? -1.538 -11.401 -10.351 1.00 96.44 149 LYS A CA 1
ATOM 1116 C C . LYS A 1 149 ? -0.062 -11.489 -9.959 1.00 96.44 149 LYS A C 1
ATOM 1118 O O . LYS A 1 149 ? 0.301 -12.408 -9.230 1.00 96.44 149 LYS A O 1
ATOM 1123 N N . LEU A 1 150 ? 0.761 -10.527 -10.383 1.00 96.19 150 LEU A N 1
ATOM 1124 C CA . LEU A 1 150 ? 2.186 -10.479 -10.034 1.00 96.19 150 LEU A CA 1
ATOM 1125 C C . LEU A 1 150 ? 2.406 -10.337 -8.524 1.00 96.19 150 LEU A C 1
ATOM 1127 O O . LEU A 1 150 ? 3.221 -11.051 -7.949 1.00 96.19 150 LEU A O 1
ATOM 1131 N N . VAL A 1 151 ? 1.649 -9.459 -7.862 1.00 96.88 151 VAL A N 1
ATOM 1132 C CA . VAL A 1 151 ? 1.764 -9.245 -6.411 1.00 96.88 151 VAL A CA 1
ATOM 1133 C C . VAL A 1 151 ? 1.299 -10.466 -5.622 1.00 96.88 151 VAL A C 1
ATOM 1135 O O . VAL A 1 151 ? 1.937 -10.834 -4.640 1.00 96.88 151 VAL A O 1
ATOM 1138 N N . LYS A 1 152 ? 0.231 -11.145 -6.055 1.00 96.00 152 LYS A N 1
ATOM 1139 C CA . LYS A 1 152 ? -0.181 -12.421 -5.452 1.00 96.00 152 LYS A CA 1
ATOM 1140 C C . LYS A 1 152 ? 0.900 -13.483 -5.595 1.00 96.00 152 LYS A C 1
ATOM 1142 O O . LYS A 1 152 ? 1.228 -14.126 -4.608 1.00 96.00 152 LYS A O 1
ATOM 1147 N N . ALA A 1 153 ? 1.493 -13.606 -6.780 1.00 95.75 153 ALA A N 1
ATOM 1148 C CA . ALA A 1 153 ? 2.589 -14.539 -6.999 1.00 95.75 153 ALA A CA 1
ATOM 1149 C C . ALA A 1 153 ? 3.802 -14.211 -6.110 1.00 95.75 153 ALA A C 1
ATOM 1151 O O . ALA A 1 153 ? 4.401 -15.115 -5.538 1.00 95.75 153 ALA A O 1
ATOM 1152 N N . PHE A 1 154 ? 4.123 -12.926 -5.921 1.00 95.62 154 PHE A N 1
ATOM 1153 C CA . PHE A 1 154 ? 5.148 -12.498 -4.967 1.00 95.62 154 PHE A CA 1
ATOM 1154 C C . PHE A 1 154 ? 4.820 -12.932 -3.529 1.00 95.62 154 PHE A C 1
ATOM 1156 O O . PHE A 1 154 ? 5.682 -13.491 -2.855 1.00 95.62 154 PHE A O 1
ATOM 1163 N N . ILE A 1 155 ? 3.582 -12.716 -3.067 1.00 95.75 155 ILE A N 1
ATOM 1164 C CA . ILE A 1 155 ? 3.129 -13.152 -1.736 1.00 95.75 155 ILE A CA 1
ATOM 1165 C C . ILE A 1 155 ? 3.259 -14.675 -1.606 1.00 95.75 155 ILE A C 1
ATOM 1167 O O . ILE A 1 155 ? 3.836 -15.159 -0.634 1.00 95.75 155 ILE A O 1
ATOM 1171 N N . ASP A 1 156 ? 2.766 -15.430 -2.587 1.00 95.31 156 ASP A N 1
ATOM 1172 C CA . ASP A 1 156 ? 2.796 -16.892 -2.567 1.00 95.31 156 ASP A CA 1
ATOM 1173 C C . ASP A 1 156 ? 4.235 -17.420 -2.525 1.00 95.31 156 ASP A C 1
ATOM 1175 O O . ASP A 1 156 ? 4.541 -18.274 -1.698 1.00 95.31 156 ASP A O 1
ATOM 1179 N N . LEU A 1 157 ? 5.146 -16.861 -3.327 1.00 95.38 157 LEU A N 1
ATOM 1180 C CA . LEU A 1 157 ? 6.567 -17.216 -3.286 1.00 95.38 157 LEU A CA 1
ATOM 1181 C C . LEU A 1 157 ? 7.220 -16.848 -1.950 1.00 95.38 157 LEU A C 1
ATOM 1183 O O . LEU A 1 157 ? 7.967 -17.649 -1.395 1.00 95.38 157 LEU A O 1
ATOM 1187 N N . ALA A 1 158 ? 6.924 -15.673 -1.394 1.00 93.19 158 ALA A N 1
ATOM 1188 C CA . ALA A 1 158 ? 7.475 -15.260 -0.106 1.00 93.19 158 ALA A CA 1
ATOM 1189 C C . ALA A 1 158 ? 7.020 -16.187 1.039 1.00 93.19 158 ALA A C 1
ATOM 1191 O O . ALA A 1 158 ? 7.800 -16.512 1.935 1.00 93.19 158 ALA A O 1
ATOM 1192 N N . TYR A 1 159 ? 5.765 -16.652 1.012 1.00 92.94 159 TYR A N 1
ATOM 1193 C CA . TYR A 1 159 ? 5.223 -17.533 2.049 1.00 92.94 159 TYR A CA 1
ATOM 1194 C C . TYR A 1 159 ? 5.546 -19.012 1.836 1.00 92.94 159 TYR A C 1
ATOM 1196 O O . TYR A 1 159 ? 5.895 -19.693 2.803 1.00 92.94 159 TYR A O 1
ATOM 1204 N N . ALA A 1 160 ? 5.398 -19.520 0.613 1.00 93.50 160 ALA A N 1
ATOM 1205 C CA . ALA A 1 160 ? 5.428 -20.943 0.273 1.00 93.50 160 ALA A CA 1
ATOM 1206 C C . ALA A 1 160 ? 6.677 -21.372 -0.515 1.00 93.50 160 ALA A C 1
ATOM 1208 O O . ALA A 1 160 ? 6.951 -22.570 -0.589 1.00 93.50 160 ALA A O 1
ATOM 1209 N N . GLY A 1 161 ? 7.475 -20.420 -1.006 1.00 89.62 161 GLY A N 1
ATOM 1210 C CA . GLY A 1 161 ? 8.672 -20.679 -1.804 1.00 89.62 161 GLY A CA 1
ATOM 1211 C C . GLY A 1 161 ? 8.335 -21.104 -3.224 1.00 89.62 161 GLY A C 1
ATOM 1212 O O . GLY A 1 161 ? 7.183 -21.040 -3.649 1.00 89.62 161 GLY A O 1
ATOM 1213 N N . GLY A 1 162 ? 9.353 -21.539 -3.961 1.00 90.69 162 GLY A N 1
ATOM 1214 C CA . GLY A 1 162 ? 9.242 -21.909 -5.371 1.00 90.69 162 GLY A CA 1
ATOM 1215 C C . GLY A 1 162 ? 10.102 -21.024 -6.267 1.00 90.69 162 GLY A C 1
ATOM 1216 O O . GLY A 1 162 ? 10.929 -20.245 -5.790 1.00 90.69 162 GLY A O 1
ATOM 1217 N N . SER A 1 163 ? 9.918 -21.158 -7.579 1.00 90.00 163 SER A N 1
ATOM 1218 C CA . SER A 1 163 ? 10.704 -20.425 -8.565 1.00 90.00 163 SER A CA 1
ATOM 1219 C C . SER A 1 163 ? 9.907 -19.272 -9.162 1.00 90.00 163 SER A C 1
ATOM 1221 O O . SER A 1 163 ? 8.812 -19.453 -9.690 1.00 90.00 163 SER A O 1
ATOM 1223 N N . ALA A 1 164 ? 10.504 -18.078 -9.177 1.00 88.81 164 ALA A N 1
ATOM 1224 C CA . ALA A 1 164 ? 9.958 -16.942 -9.920 1.00 88.81 164 ALA A CA 1
ATOM 1225 C C . ALA A 1 164 ? 9.894 -17.197 -11.439 1.00 88.81 164 ALA A C 1
ATOM 1227 O O . ALA A 1 164 ? 9.146 -16.517 -12.136 1.00 88.81 164 ALA A O 1
ATOM 1228 N N . MET A 1 165 ? 10.633 -18.192 -11.946 1.00 89.62 165 MET A N 1
ATOM 1229 C CA . MET A 1 165 ? 10.611 -18.581 -13.362 1.00 89.62 165 MET A CA 1
ATOM 1230 C C . MET A 1 165 ? 9.305 -19.269 -13.773 1.00 89.62 165 MET A C 1
ATOM 1232 O O . MET A 1 165 ? 8.993 -19.312 -14.960 1.00 89.62 165 MET A O 1
ATOM 1236 N N . ASP A 1 166 ? 8.533 -19.778 -12.810 1.00 88.81 166 ASP A N 1
ATOM 1237 C CA . ASP A 1 166 ? 7.247 -20.431 -13.074 1.00 88.81 166 ASP A CA 1
ATOM 1238 C C . ASP A 1 166 ? 6.108 -19.409 -13.258 1.00 88.81 166 ASP A C 1
ATOM 1240 O O . ASP A 1 166 ? 4.997 -19.756 -13.669 1.00 88.81 166 ASP A O 1
ATOM 1244 N N . ILE A 1 167 ? 6.368 -18.130 -12.966 1.00 89.31 167 ILE A N 1
ATOM 1245 C CA . ILE A 1 167 ? 5.397 -17.052 -13.134 1.00 89.31 167 ILE A CA 1
ATOM 1246 C C . ILE A 1 167 ? 5.362 -16.649 -14.609 1.00 89.31 167 ILE A C 1
ATOM 1248 O O . ILE A 1 167 ? 6.327 -16.119 -15.157 1.00 89.31 167 ILE A O 1
ATOM 1252 N N . GLY A 1 168 ? 4.213 -16.866 -15.250 1.00 87.56 168 GLY A N 1
ATOM 1253 C CA . GLY A 1 168 ? 3.999 -16.442 -16.632 1.00 87.56 168 GLY A CA 1
ATOM 1254 C C . GLY A 1 168 ? 4.168 -14.923 -16.816 1.00 87.56 168 GLY A C 1
ATOM 1255 O O . GLY A 1 168 ? 3.836 -14.158 -15.905 1.00 87.56 168 GLY A O 1
ATOM 1256 N N . PRO A 1 169 ? 4.633 -14.473 -17.996 1.00 87.56 169 PRO A N 1
ATOM 1257 C CA . PRO A 1 169 ? 4.896 -13.063 -18.260 1.00 87.56 169 PRO A CA 1
ATOM 1258 C C . PRO A 1 169 ? 3.621 -12.212 -18.219 1.00 87.56 169 PRO A C 1
ATOM 1260 O O . PRO A 1 169 ? 2.499 -12.722 -18.316 1.00 87.56 169 PRO A O 1
ATOM 1263 N N . VAL A 1 170 ? 3.826 -10.893 -18.135 1.00 88.81 170 VAL A N 1
ATOM 1264 C CA . VAL A 1 170 ? 2.769 -9.882 -18.269 1.00 88.81 170 VAL A CA 1
ATOM 1265 C C . VAL A 1 170 ? 2.019 -10.116 -19.575 1.00 88.81 170 VAL A C 1
ATOM 1267 O O . VAL A 1 170 ? 2.594 -10.014 -20.661 1.00 88.81 170 VAL A O 1
ATOM 1270 N N . THR A 1 171 ? 0.733 -10.436 -19.457 1.00 89.25 171 THR A N 1
ATOM 1271 C CA . THR A 1 171 ? -0.154 -10.579 -20.615 1.00 89.25 171 THR A CA 1
ATOM 1272 C C . THR A 1 171 ? -0.599 -9.195 -21.070 1.00 89.25 171 THR A C 1
ATOM 1274 O O . THR A 1 171 ? -1.377 -8.543 -20.378 1.00 89.25 171 THR A O 1
ATOM 1277 N N . LYS A 1 172 ? -0.077 -8.756 -22.218 1.00 85.25 172 LYS A N 1
ATOM 1278 C CA . LYS A 1 172 ? -0.440 -7.482 -22.841 1.00 85.25 172 LYS A CA 1
ATOM 1279 C C . LYS A 1 172 ? -1.779 -7.570 -23.573 1.00 85.25 172 LYS A C 1
ATOM 1281 O O . LYS A 1 172 ? -2.123 -8.619 -24.121 1.00 85.25 172 LYS A O 1
ATOM 1286 N N . GLN A 1 173 ? -2.505 -6.461 -23.592 1.00 86.75 173 GLN A N 1
ATOM 1287 C CA . GLN A 1 173 ? -3.692 -6.241 -24.417 1.00 86.75 173 GLN A CA 1
ATOM 1288 C C . GLN A 1 173 ? -3.441 -5.228 -25.533 1.00 86.75 173 GLN A C 1
ATOM 1290 O O . GLN A 1 173 ? -4.163 -5.252 -26.529 1.00 86.75 173 GLN A O 1
ATOM 1295 N N . LEU A 1 174 ? -2.457 -4.341 -25.369 1.00 84.19 174 LEU A N 1
ATOM 1296 C CA . LEU A 1 174 ? -2.043 -3.407 -26.406 1.00 84.19 174 LEU A CA 1
ATOM 1297 C C . LEU A 1 174 ? -1.035 -4.067 -27.343 1.00 84.19 174 LEU A C 1
ATOM 1299 O O . LEU A 1 174 ? -0.275 -4.958 -26.947 1.00 84.19 174 LEU A O 1
ATOM 1303 N N . ASP A 1 175 ? -1.021 -3.579 -28.580 1.00 82.81 175 ASP A N 1
ATOM 1304 C CA . ASP A 1 175 ? -0.062 -4.006 -29.589 1.00 82.81 175 ASP A CA 1
ATOM 1305 C C . ASP A 1 175 ? 1.381 -3.787 -29.113 1.00 82.81 175 ASP A C 1
ATOM 1307 O O . ASP A 1 175 ? 1.681 -2.986 -28.214 1.00 82.81 175 ASP A O 1
ATOM 1311 N N . ASP A 1 176 ? 2.299 -4.546 -29.700 1.00 80.19 176 ASP A N 1
ATOM 1312 C CA . ASP A 1 176 ? 3.711 -4.365 -29.417 1.00 80.19 176 ASP A CA 1
ATOM 1313 C C . ASP A 1 176 ? 4.217 -3.041 -29.969 1.00 80.19 176 ASP A C 1
ATOM 1315 O O . ASP A 1 176 ? 3.877 -2.607 -31.069 1.00 80.19 176 ASP A O 1
ATOM 1319 N N . VAL A 1 177 ? 5.025 -2.388 -29.142 1.00 79.81 177 VAL A N 1
ATOM 1320 C CA . VAL A 1 177 ? 5.554 -1.068 -29.420 1.00 79.81 177 VAL A CA 1
ATOM 1321 C C . VAL A 1 177 ? 7.010 -1.221 -29.826 1.00 79.81 177 VAL A C 1
ATOM 1323 O O . VAL A 1 177 ? 7.844 -1.647 -29.025 1.00 79.81 177 VAL A O 1
ATOM 1326 N N . GLU A 1 178 ? 7.311 -0.891 -31.077 1.00 78.62 178 GLU A N 1
ATOM 1327 C CA . GLU A 1 178 ? 8.670 -0.921 -31.604 1.00 78.62 178 GLU A CA 1
ATOM 1328 C C . GLU A 1 178 ? 9.356 0.417 -31.305 1.00 78.62 178 GLU A C 1
ATOM 1330 O O . GLU A 1 178 ? 8.941 1.470 -31.789 1.00 78.62 178 GLU A O 1
ATOM 1335 N N . ILE A 1 179 ? 10.378 0.381 -30.447 1.00 80.00 179 ILE A N 1
ATOM 1336 C CA . ILE A 1 179 ? 11.139 1.559 -30.017 1.00 80.00 179 ILE A CA 1
ATOM 1337 C C . ILE A 1 179 ? 12.572 1.398 -30.505 1.00 80.00 179 ILE A C 1
ATOM 1339 O O . ILE A 1 179 ? 13.259 0.444 -30.134 1.00 80.00 179 ILE A O 1
ATOM 1343 N N . ASP A 1 180 ? 13.038 2.355 -31.305 1.00 79.81 180 ASP A N 1
ATOM 1344 C CA . ASP A 1 180 ? 14.429 2.410 -31.745 1.00 79.81 180 ASP A CA 1
ATOM 1345 C C . ASP A 1 180 ? 15.316 3.024 -30.651 1.00 79.81 180 ASP A C 1
ATOM 1347 O O . ASP A 1 180 ? 15.658 4.209 -30.656 1.00 79.81 180 ASP A O 1
ATOM 1351 N N . PHE A 1 181 ? 15.690 2.194 -29.678 1.00 79.00 181 PHE A N 1
ATOM 1352 C CA . PHE A 1 181 ? 16.619 2.589 -28.619 1.00 79.00 181 PHE A CA 1
ATOM 1353 C C . PHE A 1 181 ? 18.025 2.921 -29.145 1.00 79.00 181 PHE A C 1
ATOM 1355 O O . PHE A 1 181 ? 18.766 3.644 -28.475 1.00 79.00 181 PHE A O 1
ATOM 1362 N N . ALA A 1 182 ? 18.411 2.422 -30.326 1.00 77.12 182 ALA A N 1
ATOM 1363 C CA . ALA A 1 182 ? 19.722 2.699 -30.905 1.00 77.12 182 ALA A CA 1
ATOM 1364 C C . ALA A 1 182 ? 19.810 4.144 -31.412 1.00 77.12 182 ALA A C 1
ATOM 1366 O O . ALA A 1 182 ? 20.818 4.802 -31.174 1.00 77.12 182 ALA A O 1
ATOM 1367 N N . ALA A 1 183 ? 18.740 4.670 -32.016 1.00 76.50 183 ALA A N 1
ATOM 1368 C CA . ALA A 1 183 ? 18.661 6.077 -32.416 1.00 76.50 183 ALA A CA 1
ATOM 1369 C C . ALA A 1 183 ? 18.626 7.058 -31.226 1.00 76.50 183 ALA A C 1
ATOM 1371 O O . ALA A 1 183 ? 19.006 8.219 -31.372 1.00 76.50 183 ALA A O 1
ATOM 1372 N N . LEU A 1 184 ? 18.168 6.605 -30.053 1.00 74.44 184 LEU A N 1
ATOM 1373 C CA . LEU A 1 184 ? 18.094 7.403 -28.820 1.00 74.44 184 LEU A CA 1
ATOM 1374 C C . LEU A 1 184 ? 19.371 7.336 -27.969 1.00 74.44 184 LEU A C 1
ATOM 1376 O O . LEU A 1 184 ? 19.555 8.162 -27.073 1.00 74.44 184 LEU A O 1
ATOM 1380 N N . SER A 1 185 ? 20.239 6.354 -28.214 1.00 77.94 185 SER A N 1
ATOM 1381 C CA . SER A 1 185 ? 21.458 6.174 -27.430 1.00 77.94 185 SER A CA 1
ATOM 1382 C C . SER A 1 185 ? 22.505 7.225 -27.818 1.00 77.94 185 SER A C 1
ATOM 1384 O O . SER A 1 185 ? 22.784 7.386 -29.008 1.00 77.94 185 SER A O 1
ATOM 1386 N N . PRO A 1 186 ? 23.117 7.939 -26.851 1.00 77.31 186 PRO A N 1
ATOM 1387 C CA . PRO A 1 186 ? 24.279 8.767 -27.149 1.00 77.31 186 PRO A CA 1
ATOM 1388 C C . PRO A 1 186 ? 25.396 7.888 -27.721 1.00 77.31 186 PRO A C 1
ATOM 1390 O O . PRO A 1 186 ? 25.512 6.716 -27.352 1.00 77.31 186 PRO A O 1
ATOM 1393 N N . GLU A 1 187 ? 26.211 8.444 -28.623 1.00 79.12 187 GLU A N 1
ATOM 1394 C CA . GLU A 1 187 ? 27.326 7.694 -29.202 1.00 79.12 187 GLU A CA 1
ATOM 1395 C C . GLU A 1 187 ? 28.205 7.124 -28.078 1.00 79.12 187 GLU A C 1
ATOM 1397 O O . GLU A 1 187 ? 28.537 7.851 -27.135 1.00 79.12 187 GLU A O 1
ATOM 1402 N N . PRO A 1 188 ? 28.558 5.826 -28.133 1.00 73.56 188 PRO A N 1
ATOM 1403 C CA . PRO A 1 188 ? 29.390 5.224 -27.109 1.00 73.56 188 PRO A CA 1
ATOM 1404 C C . PRO A 1 188 ? 30.733 5.953 -27.073 1.00 73.56 188 PRO A C 1
ATOM 1406 O O . PRO A 1 188 ? 31.469 5.970 -28.061 1.00 73.56 188 PRO A O 1
ATOM 1409 N N . ASP A 1 189 ? 31.053 6.551 -25.928 1.00 72.56 189 ASP A N 1
ATOM 1410 C CA . ASP A 1 189 ? 32.366 7.137 -25.698 1.00 72.56 189 ASP A CA 1
ATOM 1411 C C . ASP A 1 189 ? 33.383 6.000 -25.540 1.00 72.56 189 ASP A C 1
ATOM 1413 O O . ASP A 1 189 ? 33.540 5.396 -24.478 1.00 72.56 189 ASP A O 1
ATOM 1417 N N . LEU A 1 190 ? 34.030 5.660 -26.654 1.00 72.81 190 LEU A N 1
ATOM 1418 C CA . LEU A 1 190 ? 35.062 4.632 -26.741 1.00 72.81 190 LEU A CA 1
ATOM 1419 C C . LEU A 1 190 ? 36.449 5.167 -26.347 1.00 72.81 190 LEU A C 1
ATOM 1421 O O . LEU A 1 190 ? 37.453 4.512 -26.638 1.00 72.81 190 LEU A O 1
ATOM 1425 N N . THR A 1 191 ? 36.541 6.335 -25.695 1.00 65.88 191 THR A N 1
ATOM 1426 C CA . THR A 1 191 ? 37.810 6.828 -25.150 1.00 65.88 191 THR A CA 1
ATOM 1427 C C . THR A 1 191 ? 38.230 5.995 -23.937 1.00 65.88 191 THR A C 1
ATOM 1429 O O . THR A 1 191 ? 38.070 6.344 -22.772 1.00 65.88 191 THR A O 1
ATOM 1432 N N . MET A 1 192 ? 38.848 4.852 -24.223 1.00 55.81 192 MET A N 1
ATOM 1433 C CA . MET A 1 192 ? 39.811 4.254 -23.311 1.00 55.81 192 MET A CA 1
ATOM 1434 C C . MET A 1 192 ? 40.946 5.268 -23.180 1.00 55.81 192 MET A C 1
ATOM 1436 O O . MET A 1 192 ? 41.756 5.418 -24.095 1.00 55.81 192 MET A O 1
ATOM 1440 N N . ALA A 1 193 ? 40.991 6.009 -22.072 1.00 53.38 193 ALA A N 1
ATOM 1441 C CA . ALA A 1 193 ? 42.214 6.689 -21.688 1.00 53.38 193 ALA A CA 1
ATOM 1442 C C . ALA A 1 193 ? 43.273 5.594 -21.519 1.00 53.38 193 ALA A C 1
ATOM 1444 O O . ALA A 1 193 ? 43.284 4.889 -20.510 1.00 53.38 193 ALA A O 1
ATOM 1445 N N . GLU A 1 194 ? 44.127 5.406 -22.527 1.00 43.75 194 GLU A N 1
ATOM 1446 C CA . GLU A 1 194 ? 45.393 4.723 -22.319 1.00 43.75 194 GLU A CA 1
ATOM 1447 C C . GLU A 1 194 ? 46.053 5.443 -21.142 1.00 43.75 194 GLU A C 1
ATOM 1449 O O . GLU A 1 194 ? 46.407 6.621 -21.233 1.00 43.75 194 GLU A O 1
ATOM 1454 N N . GLU A 1 195 ? 46.171 4.754 -20.005 1.00 43.97 195 GLU A N 1
ATOM 1455 C CA . GLU A 1 195 ? 47.145 5.124 -18.992 1.00 43.97 195 GLU A CA 1
ATOM 1456 C C . GLU A 1 195 ? 48.514 5.043 -19.668 1.00 43.97 195 GLU A C 1
ATOM 1458 O O . GLU A 1 195 ? 49.196 4.016 -19.682 1.00 43.97 195 GLU A O 1
ATOM 1463 N N . GLU A 1 196 ? 48.908 6.159 -20.270 1.00 40.06 196 GLU A N 1
ATOM 1464 C CA . GLU A 1 196 ? 50.268 6.438 -20.659 1.00 40.06 196 GLU A CA 1
ATOM 1465 C C . GLU A 1 196 ? 51.095 6.254 -19.383 1.00 40.06 196 GLU A C 1
ATOM 1467 O O . GLU A 1 196 ? 51.041 7.067 -18.452 1.00 40.06 196 GLU A O 1
ATOM 1472 N N . LYS A 1 197 ? 51.826 5.136 -19.297 1.00 38.56 197 LYS A N 1
ATOM 1473 C CA . LYS A 1 197 ? 52.840 4.901 -18.270 1.00 38.56 197 LYS A CA 1
ATOM 1474 C C . LYS A 1 197 ? 53.870 6.023 -18.362 1.00 38.56 197 LYS A C 1
ATOM 1476 O O . LYS A 1 197 ? 54.915 5.883 -18.996 1.00 38.56 197 LYS A O 1
ATOM 1481 N N . LYS A 1 198 ? 53.610 7.139 -17.682 1.00 35.16 198 LYS A N 1
ATOM 1482 C CA . LYS A 1 198 ? 54.631 8.132 -17.383 1.00 35.16 198 LYS A CA 1
ATOM 1483 C C . LYS A 1 198 ? 55.655 7.468 -16.479 1.00 35.16 198 LYS A C 1
ATOM 1485 O O . LYS A 1 198 ? 55.389 7.142 -15.323 1.00 35.16 198 LYS A O 1
ATOM 1490 N N . ALA A 1 199 ? 56.837 7.260 -17.048 1.00 32.66 199 ALA A N 1
ATOM 1491 C CA . ALA A 1 199 ? 58.035 6.872 -16.331 1.00 32.66 199 ALA A CA 1
ATOM 1492 C C . ALA A 1 199 ? 58.245 7.775 -15.092 1.00 32.66 199 ALA A C 1
ATOM 1494 O O . ALA A 1 199 ? 57.968 8.978 -15.148 1.00 32.66 199 ALA A O 1
ATOM 1495 N N . PRO A 1 200 ? 58.748 7.226 -13.973 1.00 37.25 200 PRO A N 1
ATOM 1496 C CA . PRO A 1 200 ? 58.872 7.955 -12.719 1.00 37.25 200 PRO A CA 1
ATOM 1497 C C . PRO A 1 200 ? 59.912 9.073 -12.848 1.00 37.25 200 PRO A C 1
ATOM 1499 O O . PRO A 1 200 ? 61.121 8.828 -12.897 1.00 37.25 200 PRO A O 1
ATOM 1502 N N . ALA A 1 201 ? 59.449 10.324 -12.873 1.00 38.09 201 ALA A N 1
ATOM 1503 C CA . ALA A 1 201 ? 60.320 11.477 -12.722 1.00 38.09 201 ALA A CA 1
ATOM 1504 C C . ALA A 1 201 ? 60.942 11.459 -11.316 1.00 38.09 201 ALA A C 1
ATOM 1506 O O . ALA A 1 201 ? 60.258 11.383 -10.294 1.00 38.09 201 ALA A O 1
ATOM 1507 N N . LYS A 1 202 ? 62.277 11.493 -11.293 1.00 35.25 202 LYS A N 1
ATOM 1508 C CA . LYS A 1 202 ? 63.130 11.540 -10.104 1.00 35.25 202 LYS A CA 1
ATOM 1509 C C . LYS A 1 202 ? 62.647 12.579 -9.085 1.00 35.25 202 LYS A C 1
ATOM 1511 O O . LYS A 1 202 ? 62.400 13.733 -9.420 1.00 35.25 202 LYS A O 1
ATOM 1516 N N . LYS A 1 203 ? 62.637 12.151 -7.819 1.00 35.94 203 LYS A N 1
ATOM 1517 C CA . LYS A 1 203 ? 62.543 12.968 -6.601 1.00 35.94 203 LYS A CA 1
ATOM 1518 C C . LYS A 1 203 ? 63.352 14.270 -6.706 1.00 35.94 203 LYS A C 1
ATOM 1520 O O . LYS A 1 203 ? 64.578 14.220 -6.785 1.00 35.94 203 LYS A O 1
ATOM 1525 N N . ALA A 1 204 ? 62.675 15.403 -6.540 1.00 32.44 204 ALA A N 1
ATOM 1526 C CA . ALA A 1 204 ? 63.238 16.590 -5.905 1.00 32.44 204 ALA A CA 1
ATOM 1527 C C . ALA A 1 204 ? 62.546 16.767 -4.543 1.00 32.44 204 ALA A C 1
ATOM 1529 O O . ALA A 1 204 ? 61.321 16.726 -4.440 1.00 32.44 204 ALA A O 1
ATOM 1530 N N . ALA A 1 205 ? 63.354 16.864 -3.490 1.00 32.88 205 ALA A N 1
ATOM 1531 C CA . ALA A 1 205 ? 62.937 17.013 -2.098 1.00 32.88 205 ALA A CA 1
ATOM 1532 C C . ALA A 1 205 ? 62.396 18.442 -1.811 1.00 32.88 205 ALA A C 1
ATOM 1534 O O . ALA A 1 205 ? 62.561 19.339 -2.636 1.00 32.88 205 ALA A O 1
ATOM 1535 N N . PRO A 1 206 ? 61.723 18.663 -0.667 1.00 31.73 206 PRO A N 1
ATOM 1536 C CA . PRO A 1 206 ? 60.545 19.522 -0.560 1.00 31.73 206 PRO A CA 1
ATOM 1537 C C . PRO A 1 206 ? 60.866 20.994 -0.262 1.00 31.73 206 PRO A C 1
ATOM 1539 O O . PRO A 1 206 ? 61.602 21.307 0.674 1.00 31.73 206 PRO A O 1
ATOM 1542 N N . ALA A 1 207 ? 60.211 21.911 -0.977 1.00 31.23 207 ALA A N 1
ATOM 1543 C CA . ALA A 1 207 ? 60.118 23.314 -0.587 1.00 31.23 207 ALA A CA 1
ATOM 1544 C C . ALA A 1 207 ? 58.779 23.576 0.128 1.00 31.23 207 ALA A C 1
ATOM 1546 O O . ALA A 1 207 ? 57.712 23.550 -0.472 1.00 31.23 207 ALA A O 1
ATOM 1547 N N . LYS A 1 208 ? 58.903 23.753 1.448 1.00 30.08 208 LYS A N 1
ATOM 1548 C CA . LYS A 1 208 ? 58.064 24.487 2.413 1.00 30.08 208 LYS A CA 1
ATOM 1549 C C . LYS A 1 208 ? 56.570 24.701 2.109 1.00 30.08 208 LYS A C 1
ATOM 1551 O O . LYS A 1 208 ? 56.183 25.513 1.280 1.00 30.08 208 LYS A O 1
ATOM 1556 N N . LYS A 1 209 ? 55.763 24.098 2.991 1.00 30.00 209 LYS A N 1
ATOM 1557 C CA . LYS A 1 209 ? 54.420 24.537 3.394 1.00 30.00 209 LYS A CA 1
ATOM 1558 C C . LYS A 1 209 ? 54.390 26.048 3.673 1.00 30.00 209 LYS A C 1
ATOM 1560 O O . LYS A 1 209 ? 55.030 26.496 4.624 1.00 30.00 209 LYS A O 1
ATOM 1565 N N . GLU A 1 210 ? 53.571 26.787 2.936 1.00 27.05 210 GLU A N 1
ATOM 1566 C CA . GLU A 1 210 ? 52.905 27.978 3.463 1.00 27.05 210 GLU A CA 1
ATOM 1567 C C . GLU A 1 210 ? 51.592 27.530 4.109 1.00 27.05 210 GLU A C 1
ATOM 1569 O O . GLU A 1 210 ? 50.663 27.081 3.443 1.00 27.05 210 GLU A O 1
ATOM 1574 N N . ALA A 1 211 ? 51.555 27.591 5.439 1.00 32.41 211 ALA A N 1
ATOM 1575 C CA . ALA A 1 211 ? 50.313 27.593 6.196 1.00 32.41 211 ALA A CA 1
ATOM 1576 C C . ALA A 1 211 ? 49.850 29.055 6.353 1.00 32.41 211 ALA A C 1
ATOM 1578 O O . ALA A 1 211 ? 50.692 29.945 6.515 1.00 32.41 211 ALA A O 1
ATOM 1579 N N . PRO A 1 212 ? 48.535 29.313 6.305 1.00 28.17 212 PRO A N 1
ATOM 1580 C CA . PRO A 1 212 ? 47.968 30.652 6.216 1.00 28.17 212 PRO A CA 1
ATOM 1581 C C . PRO A 1 212 ? 48.160 31.399 7.536 1.00 28.17 212 PRO A C 1
ATOM 1583 O O . PRO A 1 212 ? 47.937 30.830 8.608 1.00 28.17 212 PRO A O 1
ATOM 1586 N N . LYS A 1 213 ? 48.541 32.683 7.477 1.00 25.97 213 LYS A N 1
ATOM 1587 C CA . LYS A 1 213 ? 48.515 33.536 8.669 1.00 25.97 213 LYS A CA 1
ATOM 1588 C C . LYS A 1 213 ? 47.173 34.286 8.768 1.00 25.97 213 LYS A C 1
ATOM 1590 O O . LYS A 1 213 ? 46.720 34.815 7.754 1.00 25.97 213 LYS A O 1
ATOM 1595 N N . PRO A 1 214 ? 46.538 34.323 9.957 1.00 30.03 214 PRO A N 1
ATOM 1596 C CA . PRO A 1 214 ? 45.204 34.880 10.175 1.00 30.03 214 PRO A CA 1
ATOM 1597 C C . PRO A 1 214 ? 45.164 36.410 10.164 1.00 30.03 214 PRO A C 1
ATOM 1599 O O . PRO A 1 214 ? 46.190 37.082 10.273 1.00 30.03 214 PRO A O 1
ATOM 1602 N N . ALA A 1 215 ? 43.933 36.917 10.083 1.00 30.39 215 ALA A N 1
ATOM 1603 C CA . ALA A 1 215 ? 43.543 38.318 10.127 1.00 30.39 215 ALA A CA 1
ATOM 1604 C C . ALA A 1 215 ? 44.246 39.147 11.217 1.00 30.39 215 ALA A C 1
ATOM 1606 O O . ALA A 1 215 ? 44.507 38.699 12.334 1.00 30.39 215 ALA A O 1
ATOM 1607 N N . ALA A 1 216 ? 44.506 40.398 10.845 1.00 29.17 216 ALA A N 1
ATOM 1608 C CA . ALA A 1 216 ? 45.112 41.433 11.655 1.00 29.17 216 ALA A CA 1
ATOM 1609 C C . ALA A 1 216 ? 44.265 41.812 12.881 1.00 29.17 216 ALA A C 1
ATOM 1611 O O . ALA A 1 216 ? 43.091 42.150 12.763 1.00 29.17 216 ALA A O 1
ATOM 1612 N N . ALA A 1 217 ? 44.930 41.894 14.029 1.00 26.67 217 ALA A N 1
ATOM 1613 C CA . ALA A 1 217 ? 44.680 42.916 15.033 1.00 26.67 217 ALA A CA 1
ATOM 1614 C C . ALA A 1 217 ? 46.022 43.258 15.693 1.00 26.67 217 ALA A C 1
ATOM 1616 O O . ALA A 1 217 ? 46.661 42.409 16.308 1.00 26.67 217 ALA A O 1
ATOM 1617 N N . ALA A 1 218 ? 46.455 44.504 15.549 1.00 27.61 218 ALA A N 1
ATOM 1618 C CA . ALA A 1 218 ? 47.435 45.120 16.431 1.00 27.61 218 ALA A CA 1
ATOM 1619 C C . ALA A 1 218 ? 46.947 46.533 16.748 1.00 27.61 218 ALA A C 1
ATOM 1621 O O . ALA A 1 218 ? 46.344 47.187 15.891 1.00 27.61 218 ALA A O 1
ATOM 1622 N N . PRO A 1 219 ? 47.274 47.037 17.942 1.00 30.61 219 PRO A N 1
ATOM 1623 C CA . PRO A 1 219 ? 47.906 48.345 17.940 1.00 30.61 219 PRO A CA 1
ATOM 1624 C C . PRO A 1 219 ? 49.202 48.383 18.764 1.00 30.61 219 PRO A C 1
ATOM 1626 O O . PRO A 1 219 ? 49.291 47.765 19.821 1.00 30.61 219 PRO A O 1
ATOM 1629 N N . LYS A 1 220 ? 50.112 49.253 18.284 1.00 24.97 220 LYS A N 1
ATOM 1630 C CA . LYS A 1 220 ? 51.303 49.853 18.934 1.00 24.97 220 LYS A CA 1
ATOM 1631 C C . LYS A 1 220 ? 52.496 48.924 19.202 1.00 24.97 220 LYS A C 1
ATOM 1633 O O . LYS A 1 220 ? 52.308 47.759 19.498 1.00 24.97 220 LYS A O 1
ATOM 1638 N N . ALA A 1 221 ? 53.748 49.370 19.259 1.00 24.59 221 ALA A N 1
ATOM 1639 C CA . ALA A 1 221 ? 54.571 50.461 18.710 1.00 24.59 221 ALA A CA 1
ATOM 1640 C C . ALA A 1 221 ? 56.002 50.177 19.251 1.00 24.59 221 ALA A C 1
ATOM 1642 O O . ALA A 1 221 ? 56.113 49.484 20.257 1.00 24.59 221 ALA A O 1
ATOM 1643 N N . GLU A 1 222 ? 57.039 50.766 18.630 1.00 26.67 222 GLU A N 1
ATOM 1644 C CA . GLU A 1 222 ? 58.463 50.817 19.074 1.00 26.67 222 GLU A CA 1
ATOM 1645 C C . GLU A 1 222 ? 59.297 49.533 18.846 1.00 26.67 222 GLU A C 1
ATOM 1647 O O . GLU A 1 222 ? 58.800 48.429 18.994 1.00 26.67 222 GLU A O 1
ATOM 1652 N N . ALA A 1 223 ? 60.589 49.532 18.498 1.00 25.44 223 ALA A N 1
ATOM 1653 C CA . ALA A 1 223 ? 61.559 50.498 17.984 1.00 25.44 223 ALA A CA 1
ATOM 1654 C C . ALA A 1 223 ? 62.763 49.683 17.418 1.00 25.44 223 ALA A C 1
ATOM 1656 O O . ALA A 1 223 ? 62.975 48.531 17.781 1.00 25.44 223 ALA A O 1
ATOM 1657 N N . LYS A 1 224 ? 63.512 50.313 16.503 1.00 26.94 224 LYS A N 1
ATOM 1658 C CA . LYS A 1 224 ? 64.853 50.028 15.909 1.00 26.94 224 LYS A CA 1
ATOM 1659 C C . LYS A 1 224 ? 65.949 49.489 16.889 1.00 26.94 224 LYS A C 1
ATOM 1661 O O . LYS A 1 224 ? 65.709 49.562 18.087 1.00 26.94 224 LYS A O 1
ATOM 1666 N N . PRO A 1 225 ? 67.235 49.251 16.484 1.00 36.34 225 PRO A N 1
ATOM 1667 C CA . PRO A 1 225 ? 67.863 48.874 15.182 1.00 36.34 225 PRO A CA 1
ATOM 1668 C C . PRO A 1 225 ? 69.120 47.919 15.256 1.00 36.34 225 PRO A C 1
ATOM 1670 O O . PRO A 1 225 ? 69.745 47.836 16.300 1.00 36.34 225 PRO A O 1
ATOM 1673 N N . ALA A 1 226 ? 69.525 47.323 14.105 1.00 29.06 226 ALA A N 1
ATOM 1674 C CA . ALA A 1 226 ? 70.883 47.254 13.455 1.00 29.06 226 ALA A CA 1
ATOM 1675 C C . ALA A 1 226 ? 72.178 46.794 14.228 1.00 29.06 226 ALA A C 1
ATOM 1677 O O . ALA A 1 226 ? 72.154 46.743 15.449 1.00 29.06 226 ALA A O 1
ATOM 1678 N N . PRO A 1 227 ? 73.392 46.684 13.606 1.00 43.53 227 PRO A N 1
ATOM 1679 C CA . PRO A 1 227 ? 73.872 46.068 12.332 1.00 43.53 227 PRO A CA 1
ATOM 1680 C C . PRO A 1 227 ? 75.291 45.382 12.429 1.00 43.53 227 PRO A C 1
ATOM 1682 O O . PRO A 1 227 ? 75.806 45.204 13.527 1.00 43.53 227 PRO A O 1
ATOM 1685 N N . ALA A 1 228 ? 75.928 45.141 11.254 1.00 26.81 228 ALA A N 1
ATOM 1686 C CA . ALA A 1 228 ? 77.386 45.055 10.924 1.00 26.81 228 ALA A CA 1
ATOM 1687 C C . ALA A 1 228 ? 77.958 43.624 10.696 1.00 26.81 228 ALA A C 1
ATOM 1689 O O . ALA A 1 228 ? 77.507 42.697 11.355 1.00 26.81 228 ALA A O 1
ATOM 1690 N N . GLU A 1 229 ? 78.911 43.304 9.796 1.00 27.84 229 GLU A N 1
ATOM 1691 C CA . GLU A 1 229 ? 79.762 44.022 8.813 1.00 27.84 229 GLU A CA 1
ATOM 1692 C C . GLU A 1 229 ? 80.474 42.989 7.875 1.00 27.84 229 GLU A C 1
ATOM 1694 O O . GLU A 1 229 ? 80.673 41.857 8.300 1.00 27.84 229 GLU A O 1
ATOM 1699 N N . GLU A 1 230 ? 80.808 43.398 6.631 1.00 28.70 230 GLU A N 1
ATOM 1700 C CA . GLU A 1 230 ? 82.053 43.209 5.809 1.00 28.70 230 GLU A CA 1
ATOM 1701 C C . GLU A 1 230 ? 82.885 41.880 5.782 1.00 28.70 230 GLU A C 1
ATOM 1703 O O . GLU A 1 230 ? 82.929 41.146 6.751 1.00 28.70 230 GLU A O 1
ATOM 1708 N N . ALA A 1 231 ? 83.641 41.442 4.746 1.00 26.64 231 ALA A N 1
ATOM 1709 C CA . ALA A 1 231 ? 84.196 42.015 3.502 1.00 26.64 231 ALA A CA 1
ATOM 1710 C C . ALA A 1 231 ? 84.660 40.938 2.452 1.00 26.64 231 ALA A C 1
ATOM 1712 O O . ALA A 1 231 ? 84.842 39.762 2.745 1.00 26.64 231 ALA A O 1
ATOM 1713 N N . LYS A 1 232 ? 84.854 41.452 1.222 1.00 28.22 232 LYS A N 1
ATOM 1714 C CA . LYS A 1 232 ? 85.428 41.048 -0.108 1.00 28.22 232 LYS A CA 1
ATOM 1715 C C . LYS A 1 232 ? 86.882 40.435 -0.153 1.00 28.22 232 LYS A C 1
ATOM 1717 O O . LYS A 1 232 ? 87.505 40.432 0.899 1.00 28.22 232 LYS A O 1
ATOM 1722 N N . PRO A 1 233 ? 87.574 40.202 -1.324 1.00 40.91 233 PRO A N 1
ATOM 1723 C CA . PRO A 1 233 ? 87.215 39.679 -2.685 1.00 40.91 233 PRO A CA 1
ATOM 1724 C C . PRO A 1 233 ? 88.338 38.895 -3.503 1.00 40.91 233 PRO A C 1
ATOM 1726 O O . PRO A 1 233 ? 89.492 38.849 -3.097 1.00 40.91 233 PRO A O 1
ATOM 1729 N N . ALA A 1 234 ? 88.002 38.472 -4.753 1.00 32.59 234 ALA A N 1
ATOM 1730 C CA . ALA A 1 234 ? 88.783 38.508 -6.045 1.00 32.59 234 ALA A CA 1
ATOM 1731 C C . ALA A 1 234 ? 89.833 37.387 -6.449 1.00 32.59 234 ALA A C 1
ATOM 1733 O O . ALA A 1 234 ? 90.131 36.539 -5.621 1.00 32.59 234 ALA A O 1
ATOM 1734 N N . PRO A 1 235 ? 90.384 37.328 -7.711 1.00 43.75 235 PRO A N 1
ATOM 1735 C CA . PRO A 1 235 ? 89.844 36.600 -8.904 1.00 43.75 235 PRO A CA 1
ATOM 1736 C C . PRO A 1 235 ? 90.906 35.939 -9.881 1.00 43.75 235 PRO A C 1
ATOM 1738 O O . PRO A 1 235 ? 92.079 35.851 -9.536 1.00 43.75 235 PRO A O 1
ATOM 1741 N N . ALA A 1 236 ? 90.486 35.612 -11.137 1.00 28.33 236 ALA A N 1
ATOM 1742 C CA . ALA A 1 236 ? 91.231 35.410 -12.432 1.00 28.33 236 ALA A CA 1
ATOM 1743 C C . ALA A 1 236 ? 91.631 33.967 -12.879 1.00 28.33 236 ALA A C 1
ATOM 1745 O O . ALA A 1 236 ? 91.796 33.106 -12.030 1.00 28.33 236 ALA A O 1
ATOM 1746 N N . ALA A 1 237 ? 91.935 33.604 -14.148 1.00 28.11 237 ALA A N 1
ATOM 1747 C CA . ALA A 1 237 ? 91.438 33.854 -15.524 1.00 28.11 237 ALA A CA 1
ATOM 1748 C C . ALA A 1 237 ? 92.219 32.931 -16.532 1.00 28.11 237 ALA A C 1
ATOM 1750 O O . ALA A 1 237 ? 93.423 32.784 -16.380 1.00 28.11 237 ALA A O 1
ATOM 1751 N N . ALA A 1 238 ? 91.536 32.401 -17.568 1.00 28.84 238 ALA A N 1
ATOM 1752 C CA . ALA A 1 238 ? 91.941 32.093 -18.973 1.00 28.84 238 ALA A CA 1
ATOM 1753 C C . ALA A 1 238 ? 93.022 31.048 -19.433 1.00 28.84 238 ALA A C 1
ATOM 1755 O O . ALA A 1 238 ? 94.160 31.048 -18.986 1.00 28.84 238 ALA A O 1
ATOM 1756 N N . ALA A 1 239 ? 92.644 30.337 -20.528 1.00 27.39 239 ALA A N 1
ATOM 1757 C CA . ALA A 1 239 ? 93.376 30.042 -21.797 1.00 27.39 239 ALA A CA 1
ATOM 1758 C C . ALA A 1 239 ? 93.810 28.585 -22.174 1.00 27.39 239 ALA A C 1
ATOM 1760 O O . ALA A 1 239 ? 94.418 27.860 -21.399 1.00 27.39 239 ALA A O 1
ATOM 1761 N N . LYS A 1 240 ? 93.497 28.218 -23.438 1.00 32.03 240 LYS A N 1
ATOM 1762 C CA . LYS A 1 240 ? 93.846 27.030 -24.282 1.00 32.03 240 LYS A CA 1
ATOM 1763 C C . LYS A 1 240 ? 95.137 27.306 -25.106 1.00 32.03 240 LYS A C 1
ATOM 1765 O O . LYS A 1 240 ? 95.418 28.496 -25.264 1.00 32.03 240 LYS A O 1
ATOM 1770 N N . PRO A 1 241 ? 95.890 26.318 -25.679 1.00 36.69 241 PRO A N 1
ATOM 1771 C CA . PRO A 1 241 ? 95.606 25.733 -27.025 1.00 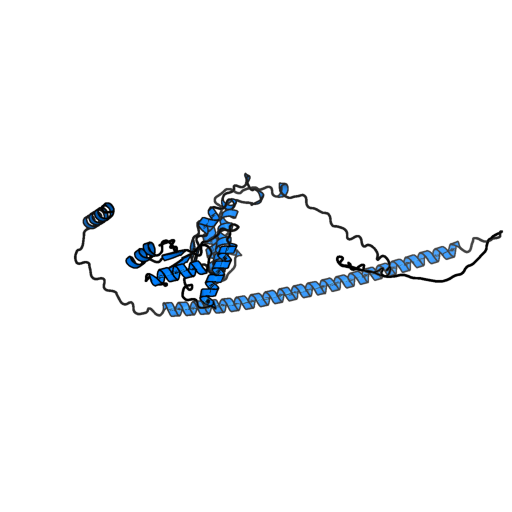36.69 241 P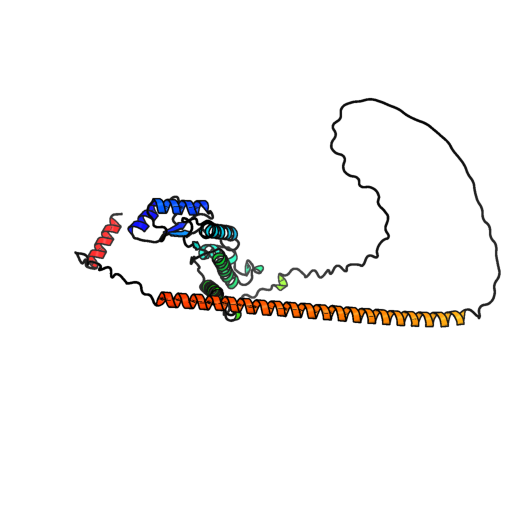RO A CA 1
ATOM 1772 C C . PRO A 1 241 ? 96.143 24.289 -27.327 1.00 36.69 241 PRO A C 1
ATOM 1774 O O . PRO A 1 241 ? 96.845 23.687 -26.524 1.00 36.69 241 PRO A O 1
ATOM 1777 N N . GLU A 1 242 ? 95.775 23.753 -28.504 1.00 32.12 242 GLU A N 1
ATOM 1778 C CA . GLU A 1 242 ? 96.113 22.452 -29.166 1.00 32.12 242 GLU A CA 1
ATOM 1779 C C . GLU A 1 242 ? 97.411 22.532 -30.028 1.00 32.12 242 GLU A C 1
ATOM 1781 O O . GLU A 1 242 ? 97.807 23.674 -30.296 1.00 32.12 242 GLU A O 1
ATOM 1786 N N . PRO A 1 243 ? 98.084 21.427 -30.494 1.00 37.38 243 PRO A N 1
ATOM 1787 C CA . PRO A 1 243 ? 97.676 20.668 -31.722 1.00 37.38 243 PRO A CA 1
ATOM 1788 C C . PRO A 1 243 ? 98.139 19.167 -31.921 1.00 37.38 243 PRO A C 1
ATOM 1790 O O . PRO A 1 243 ? 99.081 18.716 -31.282 1.00 37.38 243 PRO A O 1
ATOM 1793 N N . ALA A 1 244 ? 97.456 18.444 -32.851 1.00 30.62 244 ALA A N 1
ATOM 1794 C CA . ALA A 1 244 ? 97.792 17.356 -33.847 1.00 30.62 244 ALA A CA 1
ATOM 1795 C C . ALA A 1 244 ? 99.056 16.430 -33.711 1.00 30.62 244 ALA A C 1
ATOM 1797 O O . ALA A 1 244 ? 100.089 16.901 -33.266 1.00 30.62 244 ALA A O 1
ATOM 1798 N N . ALA A 1 245 ? 99.191 15.162 -34.181 1.00 30.78 245 ALA A N 1
ATOM 1799 C CA . ALA A 1 245 ? 98.462 14.165 -35.012 1.00 30.78 245 ALA A CA 1
ATOM 1800 C C . ALA A 1 245 ? 99.164 12.761 -34.931 1.00 30.78 245 ALA A C 1
ATOM 1802 O O . ALA A 1 245 ? 100.339 12.731 -34.574 1.00 30.78 245 ALA A O 1
ATOM 1803 N N . ALA A 1 246 ? 98.494 11.649 -35.327 1.00 30.00 246 ALA A N 1
ATOM 1804 C CA . ALA A 1 246 ? 98.988 10.497 -36.153 1.00 30.00 246 ALA A CA 1
ATOM 1805 C C . ALA A 1 246 ? 98.229 9.153 -35.909 1.00 30.00 246 ALA A C 1
ATOM 1807 O O . ALA A 1 246 ? 97.954 8.796 -34.769 1.00 30.00 246 ALA A O 1
ATOM 1808 N N . ALA A 1 247 ? 97.948 8.389 -36.980 1.00 38.75 247 ALA A N 1
ATOM 1809 C CA . ALA A 1 247 ? 97.391 7.011 -37.019 1.00 38.75 247 ALA A CA 1
ATOM 1810 C C . ALA A 1 247 ? 98.320 6.089 -37.860 1.00 38.75 247 ALA A C 1
ATOM 1812 O O . ALA A 1 247 ? 99.101 6.650 -38.639 1.00 38.75 247 ALA A O 1
ATOM 1813 N N . PRO A 1 248 ? 98.326 4.735 -37.711 1.00 44.41 248 PRO A N 1
ATOM 1814 C CA . PRO A 1 248 ? 97.426 3.791 -38.445 1.00 44.41 248 PRO A CA 1
ATOM 1815 C C . PRO A 1 248 ? 96.984 2.556 -37.581 1.00 44.41 248 PRO A C 1
ATOM 1817 O O . PRO A 1 248 ? 97.454 2.432 -36.457 1.00 44.41 248 PRO A O 1
ATOM 1820 N N . ASP A 1 249 ? 96.034 1.653 -37.907 1.00 37.12 249 ASP A N 1
ATOM 1821 C CA . ASP A 1 249 ? 95.925 0.678 -39.027 1.00 37.12 249 ASP A CA 1
ATOM 1822 C C . ASP A 1 249 ? 94.533 -0.070 -38.959 1.00 37.12 249 ASP A C 1
ATOM 1824 O O . ASP A 1 249 ? 94.112 -0.398 -37.845 1.00 37.12 249 ASP A O 1
ATOM 1828 N N . PRO A 1 250 ? 93.774 -0.349 -40.057 1.00 50.44 250 PRO A N 1
ATOM 1829 C CA . PRO A 1 250 ? 92.325 -0.646 -40.020 1.00 50.44 250 PRO A CA 1
ATOM 1830 C C . PRO A 1 250 ? 91.881 -2.104 -40.326 1.00 50.44 250 PRO A C 1
ATOM 1832 O O . PRO A 1 250 ? 90.796 -2.311 -40.870 1.00 50.44 250 PRO A O 1
ATOM 1835 N N . ALA A 1 251 ? 92.662 -3.140 -39.990 1.00 49.12 251 ALA A N 1
ATOM 1836 C CA . ALA A 1 251 ? 92.299 -4.542 -40.301 1.00 49.12 251 ALA A CA 1
ATOM 1837 C C . ALA A 1 251 ? 91.933 -5.438 -39.093 1.00 49.12 251 ALA A C 1
ATOM 1839 O O . ALA A 1 251 ? 91.469 -6.562 -39.284 1.00 49.12 251 ALA A O 1
ATOM 1840 N N . ALA A 1 252 ? 92.075 -4.960 -37.851 1.00 46.78 252 ALA A N 1
ATOM 1841 C CA . ALA A 1 252 ? 91.752 -5.732 -36.638 1.00 46.78 252 ALA A CA 1
ATOM 1842 C C . ALA A 1 252 ? 90.365 -5.418 -36.031 1.00 46.78 252 ALA A C 1
ATOM 1844 O O . ALA A 1 252 ? 89.855 -6.186 -35.217 1.00 46.78 252 ALA A O 1
ATOM 1845 N N . GLU A 1 253 ? 89.714 -4.326 -36.444 1.00 47.03 253 GLU A N 1
ATOM 1846 C CA . GLU A 1 253 ? 88.451 -3.857 -35.845 1.00 47.03 253 GLU A CA 1
ATOM 1847 C C . GLU A 1 253 ? 87.181 -4.475 -36.455 1.00 47.03 253 GLU A C 1
ATOM 1849 O O . GLU A 1 253 ? 86.133 -4.490 -35.809 1.00 47.03 253 GLU A O 1
ATOM 1854 N N . ALA A 1 254 ? 87.250 -5.023 -37.672 1.00 50.97 254 ALA A N 1
ATOM 1855 C CA . ALA A 1 254 ? 86.067 -5.541 -38.367 1.00 50.97 254 ALA A CA 1
ATOM 1856 C C . ALA A 1 254 ? 85.651 -6.953 -37.909 1.00 50.97 254 ALA A C 1
ATOM 1858 O O . ALA A 1 254 ? 84.472 -7.291 -37.964 1.00 50.97 254 ALA A O 1
ATOM 1859 N N . LYS A 1 255 ? 86.589 -7.769 -37.407 1.00 47.25 255 LYS A N 1
ATOM 1860 C CA . LYS A 1 255 ? 86.293 -9.136 -36.938 1.00 47.25 255 LYS A CA 1
ATOM 1861 C C . LYS A 1 255 ? 85.865 -9.182 -35.464 1.00 47.25 255 LYS A C 1
ATOM 1863 O O . LYS A 1 255 ? 85.036 -10.000 -35.098 1.00 47.25 255 LYS A O 1
ATOM 1868 N N . ALA A 1 256 ? 86.351 -8.251 -34.638 1.00 50.31 256 ALA A N 1
ATOM 1869 C CA . ALA A 1 256 ? 85.964 -8.146 -33.228 1.00 50.31 256 ALA A CA 1
ATOM 1870 C C . ALA A 1 256 ? 84.572 -7.515 -33.014 1.00 50.31 256 ALA A C 1
ATOM 1872 O O . ALA A 1 256 ? 83.932 -7.787 -32.000 1.00 50.31 256 ALA A O 1
ATOM 1873 N N . LYS A 1 257 ? 84.079 -6.696 -33.958 1.00 52.25 257 LYS A N 1
ATOM 1874 C CA . LYS A 1 257 ? 82.726 -6.114 -33.887 1.00 52.25 257 LYS A CA 1
ATOM 1875 C C . LYS A 1 257 ? 81.618 -7.082 -34.325 1.00 52.25 257 LYS A C 1
ATOM 1877 O O . LYS A 1 257 ? 80.541 -7.020 -33.751 1.00 52.25 257 LYS A O 1
ATOM 1882 N N . ALA A 1 258 ? 81.884 -8.007 -35.252 1.00 50.78 258 ALA A N 1
ATOM 1883 C CA . ALA A 1 258 ? 80.883 -8.973 -35.722 1.00 50.78 258 ALA A CA 1
ATOM 1884 C C . ALA A 1 258 ? 80.564 -10.072 -34.682 1.00 50.78 258 ALA A C 1
ATOM 1886 O O . ALA A 1 258 ? 79.396 -10.306 -34.382 1.00 50.78 258 ALA A O 1
ATOM 1887 N N . ASP A 1 259 ? 81.582 -10.671 -34.051 1.00 48.22 259 ASP A N 1
ATOM 1888 C CA . ASP A 1 259 ? 81.400 -11.701 -33.007 1.00 48.22 259 ASP A CA 1
ATOM 1889 C C . ASP A 1 259 ? 80.763 -11.148 -31.710 1.00 48.22 259 ASP A C 1
ATOM 1891 O O . ASP A 1 259 ? 80.044 -11.853 -30.998 1.00 48.22 259 ASP A O 1
ATOM 1895 N N . ALA A 1 260 ? 80.993 -9.869 -31.389 1.00 51.66 260 ALA A N 1
ATOM 1896 C CA . ALA A 1 260 ? 80.398 -9.218 -30.218 1.00 51.66 260 ALA A CA 1
ATOM 1897 C C . ALA A 1 260 ? 78.914 -8.859 -30.426 1.00 51.66 260 ALA A C 1
ATOM 1899 O O . ALA A 1 260 ? 78.133 -8.895 -29.474 1.00 51.66 260 ALA A O 1
ATOM 1900 N N . GLU A 1 261 ? 78.514 -8.536 -31.658 1.00 52.12 261 GLU A N 1
ATOM 1901 C CA . GLU A 1 261 ? 77.139 -8.156 -31.996 1.00 52.12 261 GLU A CA 1
ATOM 1902 C C . GLU A 1 261 ? 76.212 -9.380 -32.129 1.00 52.12 261 GLU A C 1
ATOM 1904 O O . GLU A 1 261 ? 75.053 -9.323 -31.716 1.00 52.12 261 GLU A O 1
ATOM 1909 N N . GLU A 1 262 ? 76.727 -10.516 -32.612 1.00 53.06 262 GLU A N 1
ATOM 1910 C CA . GLU A 1 262 ? 75.977 -11.779 -32.692 1.00 53.06 262 GLU A CA 1
ATOM 1911 C C . GLU A 1 262 ? 75.771 -12.413 -31.304 1.00 53.06 262 GLU A C 1
ATOM 1913 O O . GLU A 1 262 ? 74.664 -12.839 -30.965 1.00 53.06 262 GLU A O 1
ATOM 1918 N N . LYS A 1 263 ? 76.789 -12.359 -30.433 1.00 53.16 263 LYS A N 1
ATOM 1919 C CA . LYS A 1 263 ? 76.680 -12.826 -29.042 1.00 53.16 263 LYS A CA 1
ATOM 1920 C C . LYS A 1 263 ? 75.745 -11.951 -28.197 1.00 53.16 263 LYS A C 1
ATOM 1922 O O . LYS A 1 263 ? 74.974 -12.481 -27.403 1.00 53.16 263 LYS A O 1
ATOM 1927 N N . ALA A 1 264 ? 75.753 -10.630 -28.397 1.00 57.69 264 ALA A N 1
ATOM 1928 C CA . ALA A 1 264 ? 74.844 -9.714 -27.704 1.00 57.69 264 ALA A CA 1
ATOM 1929 C C . ALA A 1 264 ? 73.377 -9.876 -28.144 1.00 57.69 264 ALA A C 1
ATOM 1931 O O . ALA A 1 264 ? 72.476 -9.729 -27.317 1.00 57.69 264 ALA A O 1
ATOM 1932 N N . LYS A 1 265 ? 73.122 -10.213 -29.417 1.00 56.91 265 LYS A N 1
ATOM 1933 C CA . LYS A 1 265 ? 71.769 -10.532 -29.903 1.00 56.91 265 LYS A CA 1
ATOM 1934 C C . LYS A 1 265 ? 71.264 -11.874 -29.367 1.00 56.91 265 LYS A C 1
ATOM 1936 O O . LYS A 1 265 ? 70.124 -11.931 -28.918 1.00 56.91 265 LYS A O 1
ATOM 1941 N N . ALA A 1 266 ? 72.112 -12.903 -29.318 1.00 58.00 266 ALA A N 1
ATOM 1942 C CA . ALA A 1 266 ? 71.745 -14.208 -28.766 1.00 58.00 266 ALA A CA 1
ATOM 1943 C C . ALA A 1 266 ? 71.446 -14.162 -27.251 1.00 58.00 266 ALA A C 1
ATOM 1945 O O . ALA A 1 266 ? 70.464 -14.752 -26.802 1.00 58.00 266 ALA A O 1
ATOM 1946 N N . ASP A 1 267 ? 72.235 -13.418 -26.463 1.00 54.50 267 ASP A N 1
ATOM 1947 C CA . ASP A 1 267 ? 71.984 -13.223 -25.022 1.00 54.50 267 ASP A CA 1
ATOM 1948 C C . ASP A 1 267 ? 70.716 -12.386 -24.757 1.00 54.50 267 ASP A C 1
ATOM 1950 O O . ASP A 1 267 ? 69.955 -12.670 -23.828 1.00 54.50 267 ASP A O 1
ATOM 1954 N N . ALA A 1 268 ? 70.440 -11.372 -25.587 1.00 59.75 268 ALA A N 1
ATOM 1955 C CA . ALA A 1 268 ? 69.227 -10.561 -25.472 1.00 59.75 268 ALA A CA 1
ATOM 1956 C C . ALA A 1 268 ? 67.958 -11.354 -25.828 1.00 59.75 268 ALA A C 1
ATOM 1958 O O . ALA A 1 268 ? 66.942 -11.226 -25.144 1.00 59.75 268 ALA A O 1
ATOM 1959 N N . GLU A 1 269 ? 68.020 -12.203 -26.855 1.00 61.78 269 GLU A N 1
ATOM 1960 C CA . GLU A 1 269 ? 66.900 -13.046 -27.276 1.00 61.78 269 GLU A CA 1
ATOM 1961 C C . GLU A 1 269 ? 66.626 -14.174 -26.268 1.00 61.78 269 GLU A C 1
ATOM 1963 O O . GLU A 1 269 ? 65.473 -14.410 -25.906 1.00 61.78 269 GLU A O 1
ATOM 1968 N N . ALA A 1 270 ? 67.671 -14.805 -25.719 1.00 64.38 270 ALA A N 1
ATOM 1969 C CA . ALA A 1 270 ? 67.530 -15.807 -24.661 1.00 64.38 270 ALA A CA 1
ATOM 1970 C C . ALA A 1 270 ? 66.934 -15.213 -23.373 1.00 64.38 270 ALA A C 1
ATOM 1972 O O . ALA A 1 270 ? 66.058 -15.820 -22.753 1.00 64.38 270 ALA A O 1
ATOM 1973 N N . LYS A 1 271 ? 67.352 -13.998 -22.994 1.00 62.91 271 LYS A N 1
ATOM 1974 C CA . LYS A 1 271 ? 66.821 -13.300 -21.818 1.00 62.91 271 LYS A CA 1
ATOM 1975 C C . LYS A 1 271 ? 65.370 -12.852 -22.014 1.00 62.91 271 LYS A C 1
ATOM 1977 O O . LYS A 1 271 ? 64.565 -13.038 -21.108 1.00 62.91 271 LYS A O 1
ATOM 1982 N N . ALA A 1 272 ? 65.018 -12.340 -23.195 1.00 65.25 272 ALA A N 1
ATOM 1983 C CA . ALA A 1 272 ? 63.641 -11.963 -23.521 1.00 65.25 272 ALA A CA 1
ATOM 1984 C C . ALA A 1 272 ? 62.697 -13.177 -23.534 1.00 65.25 272 ALA A C 1
ATOM 1986 O O . ALA A 1 272 ? 61.564 -13.086 -23.065 1.00 65.25 272 ALA A O 1
ATOM 1987 N N . LYS A 1 273 ? 63.173 -14.331 -24.017 1.00 62.44 273 LYS A N 1
ATOM 1988 C CA . LYS A 1 273 ? 62.391 -15.571 -24.037 1.00 62.44 273 LYS A CA 1
ATOM 1989 C C . LYS A 1 273 ? 62.180 -16.140 -22.631 1.00 62.44 273 LYS A C 1
ATOM 1991 O O . LYS A 1 273 ? 61.058 -16.504 -22.299 1.00 62.44 273 LYS A O 1
ATOM 1996 N N . ALA A 1 274 ? 63.213 -16.121 -21.785 1.00 65.75 274 ALA A N 1
ATOM 1997 C CA . ALA A 1 274 ? 63.111 -16.541 -20.386 1.00 65.75 274 ALA A CA 1
ATOM 1998 C C . ALA A 1 274 ? 62.195 -15.622 -19.553 1.00 65.75 274 ALA A C 1
ATOM 2000 O O . ALA A 1 274 ? 61.438 -16.095 -18.709 1.00 65.75 274 ALA A O 1
ATOM 2001 N N . GLU A 1 275 ? 62.227 -14.310 -19.800 1.00 60.44 275 GLU A N 1
ATOM 2002 C CA . GLU A 1 275 ? 61.374 -13.339 -19.105 1.00 60.44 275 GLU A CA 1
ATOM 2003 C C . GLU A 1 275 ? 59.906 -13.431 -19.564 1.00 60.44 275 GLU A C 1
ATOM 2005 O O . GLU A 1 275 ? 58.994 -13.313 -18.744 1.00 60.44 275 GLU A O 1
ATOM 2010 N N . ALA A 1 276 ? 59.660 -13.728 -20.846 1.00 66.06 276 ALA A N 1
ATOM 2011 C CA . ALA A 1 276 ? 58.320 -13.992 -21.371 1.00 66.06 276 ALA A CA 1
ATOM 2012 C C . ALA A 1 276 ? 57.722 -15.301 -20.826 1.00 66.06 276 ALA A C 1
ATOM 2014 O O . ALA A 1 276 ? 56.551 -15.330 -20.452 1.00 66.06 276 ALA A O 1
ATOM 2015 N N . GLU A 1 277 ? 58.523 -16.364 -20.735 1.00 66.19 277 GLU A N 1
ATOM 2016 C CA . GLU A 1 277 ? 58.090 -17.666 -20.218 1.00 66.19 277 GLU A CA 1
ATOM 2017 C C . GLU A 1 277 ? 57.804 -17.605 -18.707 1.00 66.19 277 GLU A C 1
ATOM 2019 O O . GLU A 1 277 ? 56.759 -18.073 -18.257 1.00 66.19 277 GLU A O 1
ATOM 2024 N N . ALA A 1 278 ? 58.645 -16.906 -17.934 1.00 68.19 278 ALA A N 1
ATOM 2025 C CA . ALA A 1 278 ? 58.409 -16.668 -16.508 1.00 68.19 278 ALA A CA 1
ATOM 2026 C C . ALA A 1 278 ? 57.158 -15.812 -16.245 1.00 68.19 278 ALA A C 1
ATOM 2028 O O . ALA A 1 278 ? 56.429 -16.050 -15.279 1.00 68.19 278 ALA A O 1
ATOM 2029 N N . LYS A 1 279 ? 56.882 -14.822 -17.105 1.00 66.56 279 LYS A N 1
ATOM 2030 C CA . LYS A 1 279 ? 55.678 -13.992 -17.000 1.00 66.56 279 LYS A CA 1
ATOM 2031 C C . LYS A 1 279 ? 54.413 -14.783 -17.352 1.00 66.56 279 LYS A C 1
ATOM 2033 O O . LYS A 1 279 ? 53.433 -14.682 -16.622 1.00 66.56 279 LYS A O 1
ATOM 2038 N N . ALA A 1 280 ? 54.461 -15.615 -18.395 1.00 69.44 280 ALA A N 1
ATOM 2039 C CA . ALA A 1 280 ? 53.352 -16.489 -18.777 1.00 69.44 280 ALA A CA 1
ATOM 2040 C C . ALA A 1 280 ? 53.040 -17.541 -17.696 1.00 69.44 280 ALA A C 1
ATOM 2042 O O . ALA A 1 280 ? 51.874 -17.794 -17.399 1.00 69.44 280 ALA A O 1
ATOM 2043 N N . GLU A 1 281 ? 54.061 -18.120 -17.054 1.00 65.88 281 GLU A N 1
ATOM 2044 C CA . GLU A 1 281 ? 53.858 -19.085 -15.967 1.00 65.88 281 GLU A CA 1
ATOM 2045 C C . GLU A 1 281 ? 53.289 -18.421 -14.697 1.00 65.88 281 GLU A C 1
ATOM 2047 O O . GLU A 1 281 ? 52.459 -19.012 -14.000 1.00 65.88 281 GLU A O 1
ATOM 2052 N N . ALA A 1 282 ? 53.692 -17.180 -14.402 1.00 69.12 282 ALA A N 1
ATOM 2053 C CA . ALA A 1 282 ? 53.148 -16.402 -13.288 1.00 69.12 282 ALA A CA 1
ATOM 2054 C C . ALA A 1 282 ? 51.680 -15.999 -13.519 1.00 69.12 282 ALA A C 1
ATOM 2056 O O . ALA A 1 282 ? 50.865 -16.102 -12.603 1.00 69.12 282 ALA A O 1
ATOM 2057 N N . GLU A 1 283 ? 51.335 -15.594 -14.741 1.00 69.19 283 GLU A N 1
ATOM 2058 C CA . GLU A 1 283 ? 49.973 -15.216 -15.134 1.00 69.19 283 GLU A CA 1
ATOM 2059 C C . GLU A 1 283 ? 49.034 -16.436 -15.136 1.00 69.19 283 GLU A C 1
ATOM 2061 O O . GLU A 1 283 ? 47.947 -16.383 -14.563 1.00 69.19 283 GLU A O 1
ATOM 2066 N N . ALA A 1 284 ? 49.502 -17.591 -15.628 1.00 70.62 284 ALA A N 1
ATOM 2067 C CA . ALA A 1 284 ? 48.748 -18.845 -15.578 1.00 70.62 284 ALA A CA 1
ATOM 2068 C C . ALA A 1 284 ? 48.492 -19.342 -14.141 1.00 70.62 284 ALA A C 1
ATOM 2070 O O . ALA A 1 284 ? 47.409 -19.854 -13.845 1.00 70.62 284 ALA A O 1
ATOM 2071 N N . LYS A 1 285 ? 49.461 -19.183 -13.224 1.00 73.25 285 LYS A N 1
ATOM 2072 C CA . LYS A 1 285 ? 49.265 -19.512 -11.799 1.00 73.25 285 LYS A CA 1
ATOM 2073 C C . LYS A 1 285 ? 48.290 -18.554 -11.116 1.00 73.25 285 LYS A C 1
ATOM 2075 O O . LYS A 1 285 ? 47.463 -19.019 -10.334 1.00 73.25 285 LYS A O 1
ATOM 2080 N N . ALA A 1 286 ? 48.348 -17.259 -11.433 1.00 74.50 286 ALA A N 1
ATOM 2081 C CA . ALA A 1 286 ? 47.420 -16.267 -10.895 1.00 74.50 286 ALA A CA 1
ATOM 2082 C C . ALA A 1 286 ? 45.974 -16.536 -11.349 1.00 74.50 286 ALA A C 1
ATOM 2084 O O . ALA A 1 286 ? 45.076 -16.586 -10.508 1.00 74.50 286 ALA A O 1
ATOM 2085 N N . GLU A 1 287 ? 45.752 -16.818 -12.638 1.00 72.69 287 GLU A N 1
ATOM 2086 C CA . GLU A 1 287 ? 44.422 -17.180 -13.144 1.00 72.69 287 GLU A CA 1
ATOM 2087 C C . GLU A 1 287 ? 43.886 -18.484 -12.536 1.00 72.69 287 GLU A C 1
ATOM 2089 O O . GLU A 1 287 ? 42.689 -18.604 -12.270 1.00 72.69 287 GLU A O 1
ATOM 2094 N N . ALA A 1 288 ? 44.746 -19.488 -12.332 1.00 75.25 288 ALA A N 1
ATOM 2095 C CA . ALA A 1 288 ? 44.342 -20.755 -11.727 1.00 75.25 288 ALA A CA 1
ATOM 2096 C C . ALA A 1 288 ? 43.933 -20.579 -10.255 1.00 75.25 288 ALA A C 1
ATOM 2098 O O . ALA A 1 288 ? 42.940 -21.162 -9.816 1.00 75.25 288 ALA A O 1
ATOM 2099 N N . GLU A 1 289 ? 44.662 -19.750 -9.501 1.00 80.25 289 GLU A N 1
ATOM 2100 C CA . GLU A 1 289 ? 44.335 -19.438 -8.108 1.00 80.25 289 GLU A CA 1
ATOM 2101 C C . GLU A 1 289 ? 43.045 -18.607 -7.996 1.00 80.25 289 GLU A C 1
ATOM 2103 O O . GLU A 1 289 ? 42.224 -18.854 -7.110 1.00 80.25 289 GLU A O 1
ATOM 2108 N N . GLU A 1 290 ? 42.817 -17.666 -8.916 1.00 77.75 290 GLU A N 1
ATOM 2109 C CA . GLU A 1 290 ? 41.581 -16.883 -8.981 1.00 77.75 290 GLU A CA 1
ATOM 2110 C C . GLU A 1 290 ? 40.370 -17.760 -9.330 1.00 77.75 290 GLU A C 1
ATOM 2112 O O . GLU A 1 290 ? 39.361 -17.727 -8.623 1.00 77.75 290 GLU A O 1
ATOM 2117 N N . LYS A 1 291 ? 40.483 -18.626 -10.348 1.00 81.19 291 LYS A N 1
ATOM 2118 C CA . LYS A 1 291 ? 39.421 -19.581 -10.714 1.00 81.19 291 LYS A CA 1
ATOM 2119 C C . LYS A 1 291 ? 39.072 -20.512 -9.551 1.00 81.19 291 LYS A C 1
ATOM 2121 O O . LYS A 1 291 ? 37.889 -20.720 -9.285 1.00 81.19 291 LYS A O 1
ATOM 2126 N N . ALA A 1 292 ? 40.071 -21.002 -8.814 1.00 83.19 292 ALA A N 1
ATOM 2127 C CA . ALA A 1 292 ? 39.853 -21.841 -7.636 1.00 83.19 292 ALA A CA 1
ATOM 2128 C C . ALA A 1 292 ? 39.143 -21.090 -6.493 1.00 83.19 292 ALA A C 1
ATOM 2130 O O . ALA A 1 292 ? 38.249 -21.649 -5.855 1.00 83.19 292 ALA A O 1
ATOM 2131 N N . LYS A 1 293 ? 39.488 -19.815 -6.251 1.00 82.12 293 LYS A N 1
ATOM 2132 C CA . LYS A 1 293 ? 38.801 -18.970 -5.255 1.00 82.12 293 LYS A CA 1
ATOM 2133 C C . LYS A 1 293 ? 37.348 -18.701 -5.645 1.00 82.12 293 LYS A C 1
ATOM 2135 O O . LYS A 1 293 ? 36.463 -18.880 -4.813 1.00 82.12 293 LYS A O 1
ATOM 2140 N N . VAL A 1 294 ? 37.093 -18.363 -6.909 1.00 81.81 294 VAL A N 1
ATOM 2141 C CA . VAL A 1 294 ? 35.736 -18.121 -7.427 1.00 81.81 294 VAL A CA 1
ATOM 2142 C C . VAL A 1 294 ? 34.878 -19.387 -7.365 1.00 81.81 294 VAL A C 1
ATOM 2144 O O . VAL A 1 294 ? 33.692 -19.320 -7.041 1.00 81.81 294 VAL A O 1
ATOM 2147 N N . GLU A 1 295 ? 35.445 -20.559 -7.656 1.00 81.81 295 GLU A N 1
ATOM 2148 C CA . GLU A 1 295 ? 34.720 -21.829 -7.562 1.00 81.81 295 GLU A CA 1
ATOM 2149 C C . GLU A 1 295 ? 34.403 -22.206 -6.106 1.00 81.81 295 GLU A C 1
ATOM 2151 O O . GLU A 1 295 ? 33.278 -22.619 -5.809 1.00 81.81 295 GLU A O 1
ATOM 2156 N N . ALA A 1 296 ? 35.347 -21.992 -5.184 1.00 84.94 296 ALA A N 1
ATOM 2157 C CA . ALA A 1 296 ? 35.133 -22.203 -3.755 1.00 84.94 296 ALA A CA 1
ATOM 2158 C C . ALA A 1 296 ? 34.058 -21.261 -3.184 1.00 84.94 296 ALA A C 1
ATOM 2160 O O . ALA A 1 296 ? 33.181 -21.710 -2.446 1.00 84.94 296 ALA A O 1
ATOM 2161 N N . GLU A 1 297 ? 34.071 -19.983 -3.569 1.00 83.06 297 GLU A N 1
ATOM 2162 C CA . GLU A 1 297 ? 33.065 -19.001 -3.156 1.00 83.06 297 GLU A CA 1
ATOM 2163 C C . GLU A 1 297 ? 31.679 -19.335 -3.725 1.00 83.06 297 GLU A C 1
ATOM 2165 O O . GLU A 1 297 ? 30.688 -19.344 -2.995 1.00 83.06 297 GLU A O 1
ATOM 2170 N N . LYS A 1 298 ? 31.596 -19.728 -5.005 1.00 81.25 298 LYS A N 1
ATOM 2171 C CA . LYS A 1 298 ? 30.341 -20.206 -5.610 1.00 81.25 298 LYS A CA 1
ATOM 2172 C C . LYS A 1 298 ? 29.793 -21.444 -4.909 1.00 81.25 298 LYS A C 1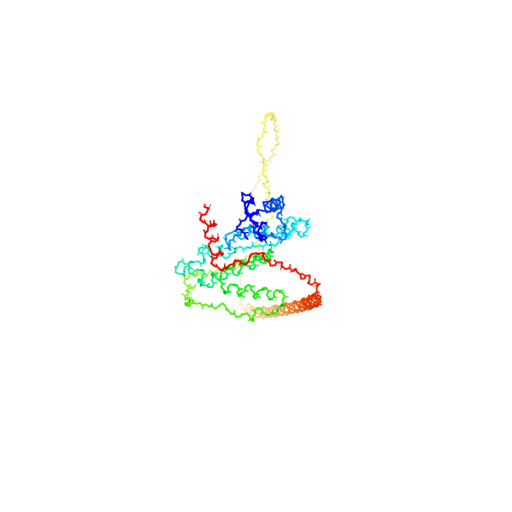
ATOM 2174 O O . LYS A 1 298 ? 28.577 -21.568 -4.775 1.00 81.25 298 LYS A O 1
ATOM 2179 N N . LYS A 1 299 ? 30.658 -22.366 -4.481 1.00 86.38 299 LYS A N 1
ATOM 2180 C CA . LYS A 1 299 ? 30.240 -23.549 -3.725 1.00 86.38 299 LYS A CA 1
ATOM 2181 C C . LYS A 1 299 ? 29.721 -23.165 -2.337 1.00 86.38 299 LYS A C 1
ATOM 2183 O O . LYS A 1 299 ? 28.627 -23.585 -1.983 1.00 86.38 299 LYS A O 1
ATOM 2188 N N . ALA A 1 300 ? 30.430 -22.297 -1.616 1.00 84.38 300 ALA A N 1
ATOM 2189 C CA . ALA A 1 300 ? 29.993 -21.804 -0.310 1.00 84.38 300 ALA A CA 1
ATOM 2190 C C . ALA A 1 300 ? 28.639 -21.072 -0.381 1.00 84.38 300 ALA A C 1
ATOM 2192 O O . ALA A 1 300 ? 27.775 -21.284 0.465 1.00 84.38 300 ALA A O 1
ATOM 2193 N N . LEU A 1 301 ? 28.415 -20.264 -1.424 1.00 81.38 301 LEU A N 1
ATOM 2194 C CA . LEU A 1 301 ? 27.132 -19.592 -1.654 1.00 81.38 301 LEU A CA 1
ATOM 2195 C C . LEU A 1 301 ? 25.993 -20.574 -1.958 1.00 81.38 301 LEU A C 1
ATOM 2197 O O . LEU A 1 301 ? 24.871 -20.358 -1.502 1.00 81.38 301 LEU A O 1
ATOM 2201 N N . LYS A 1 302 ? 26.264 -21.650 -2.710 1.00 86.31 302 LYS A N 1
ATOM 2202 C CA . LYS A 1 302 ? 25.280 -22.712 -2.976 1.00 86.31 302 LYS A CA 1
ATOM 2203 C C . LYS A 1 302 ? 24.931 -23.493 -1.712 1.00 86.31 302 LYS A C 1
ATOM 2205 O O . LYS A 1 302 ? 23.751 -23.711 -1.460 1.00 86.31 302 LYS A O 1
ATOM 2210 N N . ASP A 1 303 ? 25.930 -23.854 -0.913 1.00 84.56 303 ASP A N 1
ATOM 2211 C CA . ASP A 1 303 ? 25.725 -24.587 0.338 1.00 84.56 303 ASP A CA 1
ATOM 2212 C C . ASP A 1 303 ? 24.921 -23.729 1.342 1.00 84.56 303 ASP A C 1
ATOM 2214 O O . ASP A 1 303 ? 23.935 -24.199 1.907 1.00 84.56 303 ASP A O 1
ATOM 2218 N N . ALA A 1 304 ? 25.233 -22.431 1.462 1.00 82.88 304 ALA A N 1
ATOM 2219 C CA . ALA A 1 304 ? 24.478 -21.489 2.297 1.00 82.88 304 ALA A CA 1
ATOM 2220 C C . ALA A 1 304 ? 23.058 -21.185 1.772 1.00 82.88 304 ALA A C 1
ATOM 2222 O O . ALA A 1 304 ? 22.165 -20.815 2.537 1.00 82.88 304 ALA A O 1
ATOM 2223 N N . ALA A 1 305 ? 22.821 -21.286 0.461 1.00 82.19 305 ALA A N 1
ATOM 2224 C CA . ALA A 1 305 ? 21.476 -21.185 -0.105 1.00 82.19 305 ALA A CA 1
ATOM 2225 C C . ALA A 1 305 ? 20.641 -22.433 0.220 1.00 82.19 305 ALA A C 1
ATOM 2227 O O . ALA A 1 305 ? 19.496 -22.292 0.639 1.00 82.19 305 ALA A O 1
ATOM 2228 N N . ALA A 1 306 ? 21.235 -23.625 0.106 1.00 88.06 306 ALA A N 1
ATOM 2229 C CA . ALA A 1 306 ? 20.575 -24.885 0.439 1.00 88.06 306 ALA A CA 1
ATOM 2230 C C . ALA A 1 306 ? 20.220 -24.982 1.933 1.00 88.06 306 ALA A C 1
ATOM 2232 O O . ALA A 1 306 ? 19.142 -25.460 2.280 1.00 88.06 306 ALA A O 1
ATOM 2233 N N . GLU A 1 307 ? 21.093 -24.493 2.819 1.00 88.56 307 GLU A N 1
ATOM 2234 C CA . GLU A 1 307 ? 20.818 -24.447 4.260 1.00 88.56 307 GLU A CA 1
ATOM 2235 C C . GLU A 1 307 ? 19.641 -23.511 4.582 1.00 88.56 307 GLU A C 1
ATOM 2237 O O . GLU A 1 307 ? 18.714 -23.910 5.286 1.00 88.56 307 GLU A O 1
ATOM 2242 N N . ARG A 1 308 ? 19.602 -22.311 3.982 1.00 81.31 308 ARG A N 1
ATOM 2243 C CA . ARG A 1 308 ? 18.470 -21.378 4.137 1.00 81.31 308 ARG A CA 1
ATOM 2244 C C . ARG A 1 308 ? 17.156 -21.945 3.603 1.00 81.31 308 ARG A C 1
ATOM 2246 O O . ARG A 1 308 ? 16.126 -21.807 4.257 1.00 81.31 308 ARG A O 1
ATOM 2253 N N . GLU A 1 309 ? 17.180 -22.602 2.447 1.00 83.38 309 GLU A N 1
ATOM 2254 C CA . GLU A 1 309 ? 15.990 -23.234 1.868 1.00 83.38 309 GLU A CA 1
ATOM 2255 C C . GLU A 1 309 ? 15.452 -24.359 2.771 1.00 83.38 309 GLU A C 1
ATOM 2257 O O . GLU A 1 309 ? 14.243 -24.463 2.992 1.00 83.38 309 GLU A O 1
ATOM 2262 N N . ALA A 1 310 ? 16.345 -25.155 3.370 1.00 88.56 310 ALA A N 1
ATOM 2263 C CA . ALA A 1 310 ? 15.972 -26.191 4.330 1.00 88.56 310 ALA A CA 1
ATOM 2264 C C . ALA A 1 310 ? 15.355 -25.606 5.617 1.00 88.56 310 ALA A C 1
ATOM 2266 O O . ALA A 1 310 ? 14.359 -26.134 6.124 1.00 88.56 310 ALA A O 1
ATOM 2267 N N . GLU A 1 311 ? 15.905 -24.504 6.135 1.00 87.75 311 GLU A N 1
ATOM 2268 C CA . GLU A 1 311 ? 15.346 -23.797 7.293 1.00 87.75 311 GLU A CA 1
ATOM 2269 C C . GLU A 1 311 ? 13.963 -23.195 6.997 1.00 87.75 311 GLU A C 1
ATOM 2271 O O . GLU A 1 311 ? 13.034 -23.348 7.798 1.00 87.75 311 GLU A O 1
ATOM 2276 N N . GLU A 1 312 ? 13.786 -22.562 5.834 1.00 78.81 312 GLU A N 1
ATOM 2277 C CA . GLU A 1 312 ? 12.496 -22.018 5.400 1.00 78.81 312 GLU A CA 1
ATOM 2278 C C . GLU A 1 312 ? 11.432 -23.108 5.262 1.00 78.81 312 GLU A C 1
ATOM 2280 O O . GLU A 1 312 ? 10.302 -22.937 5.736 1.00 78.81 312 GLU A O 1
ATOM 2285 N N . GLN A 1 313 ? 11.788 -24.251 4.673 1.00 85.06 313 GLN A N 1
ATOM 2286 C CA . GLN A 1 313 ? 10.871 -25.377 4.535 1.00 85.06 313 GLN A CA 1
ATOM 2287 C C . GLN A 1 313 ? 10.446 -25.924 5.905 1.00 85.06 313 GLN A C 1
ATOM 2289 O O . GLN A 1 313 ? 9.257 -26.142 6.144 1.00 85.06 313 GLN A O 1
ATOM 2294 N N . ALA A 1 314 ? 11.377 -26.032 6.858 1.00 90.94 314 ALA A N 1
ATOM 2295 C CA . ALA A 1 314 ? 11.061 -26.441 8.225 1.00 90.94 314 ALA A CA 1
ATOM 2296 C C . ALA A 1 314 ? 10.113 -25.455 8.940 1.00 90.94 314 ALA A C 1
ATOM 2298 O O . ALA A 1 314 ? 9.280 -25.864 9.757 1.00 90.94 314 ALA A O 1
ATOM 2299 N N . ILE A 1 315 ? 10.207 -24.153 8.646 1.00 83.50 315 ILE A N 1
ATOM 2300 C CA . ILE A 1 315 ? 9.277 -23.136 9.165 1.00 83.50 315 ILE A CA 1
ATOM 2301 C C . ILE A 1 315 ? 7.893 -23.279 8.516 1.00 83.50 315 ILE A C 1
ATOM 2303 O O . ILE A 1 315 ? 6.882 -23.205 9.224 1.00 83.50 315 ILE A O 1
ATOM 2307 N N . ARG A 1 316 ? 7.822 -23.514 7.199 1.00 81.25 316 ARG A N 1
ATOM 2308 C CA . ARG A 1 316 ? 6.555 -23.739 6.480 1.00 81.25 316 ARG A CA 1
ATOM 2309 C C . ARG A 1 316 ? 5.815 -24.957 7.013 1.00 81.25 316 ARG A C 1
ATOM 2311 O O . ARG A 1 316 ? 4.629 -24.850 7.327 1.00 81.25 316 ARG A O 1
ATOM 2318 N N . ASP A 1 317 ? 6.520 -26.064 7.219 1.00 88.50 317 ASP A N 1
ATOM 2319 C CA . ASP A 1 317 ? 5.937 -27.296 7.751 1.00 88.50 317 ASP A CA 1
ATOM 2320 C C . ASP A 1 317 ? 5.398 -27.097 9.177 1.00 88.50 317 ASP A C 1
ATOM 2322 O O . ASP A 1 317 ? 4.296 -27.549 9.506 1.00 88.50 317 ASP A O 1
ATOM 2326 N N . LYS A 1 318 ? 6.114 -26.335 10.020 1.00 89.69 318 LYS A N 1
ATOM 2327 C CA . LYS A 1 318 ? 5.636 -25.955 11.362 1.00 89.69 318 LYS A CA 1
ATOM 2328 C C . LYS A 1 318 ? 4.350 -25.128 11.305 1.00 89.69 318 LYS A C 1
ATOM 2330 O O . LYS A 1 318 ? 3.399 -25.449 12.019 1.00 89.69 318 LYS A O 1
ATOM 2335 N N . ARG A 1 319 ? 4.290 -24.104 10.445 1.00 82.81 319 ARG A N 1
ATOM 2336 C CA . ARG A 1 319 ? 3.094 -23.253 10.279 1.00 82.81 319 ARG A CA 1
ATOM 2337 C C . ARG A 1 319 ? 1.908 -24.043 9.724 1.00 82.81 319 ARG A C 1
ATOM 2339 O O . ARG A 1 319 ? 0.785 -23.879 10.198 1.00 82.81 319 ARG A O 1
ATOM 2346 N N . ALA A 1 320 ? 2.144 -24.937 8.764 1.00 85.62 320 ALA A N 1
ATOM 2347 C CA . ALA A 1 320 ? 1.113 -25.818 8.222 1.00 85.62 320 ALA A CA 1
ATOM 2348 C C . ALA A 1 320 ? 0.543 -26.757 9.302 1.00 85.62 320 ALA A C 1
ATOM 2350 O O . ALA A 1 320 ? -0.676 -26.914 9.411 1.00 85.62 320 ALA A O 1
ATOM 2351 N N . ALA A 1 321 ? 1.404 -27.324 10.154 1.00 86.25 321 ALA A N 1
ATOM 2352 C CA . ALA A 1 321 ? 0.988 -28.165 11.273 1.00 86.25 321 ALA A CA 1
ATOM 2353 C C . ALA A 1 321 ? 0.195 -27.387 12.341 1.00 86.25 321 ALA A C 1
ATOM 2355 O O . ALA A 1 321 ? -0.779 -27.906 12.889 1.00 86.25 321 ALA A O 1
ATOM 2356 N N . GLU A 1 322 ? 0.574 -26.142 12.631 1.00 80.12 322 GLU A N 1
ATOM 2357 C CA . GLU A 1 322 ? -0.153 -25.260 13.551 1.00 80.12 322 GLU A CA 1
ATOM 2358 C C . GLU A 1 322 ? -1.546 -24.898 13.007 1.00 80.12 322 GLU A C 1
ATOM 2360 O O . GLU A 1 322 ? -2.552 -25.044 13.704 1.00 80.12 322 GLU A O 1
ATOM 2365 N N . MET A 1 323 ? -1.633 -24.552 11.722 1.00 71.25 323 MET A N 1
ATOM 2366 C CA . MET A 1 323 ? -2.899 -24.281 11.033 1.00 71.25 323 MET A CA 1
ATOM 2367 C C . MET A 1 323 ? -3.829 -25.501 11.004 1.00 71.25 323 MET A C 1
ATOM 2369 O O . MET A 1 323 ? -5.043 -25.365 11.184 1.00 71.25 323 MET A O 1
ATOM 2373 N N . ALA A 1 324 ? -3.282 -26.706 10.820 1.00 80.25 324 ALA A N 1
ATOM 2374 C CA . ALA A 1 324 ? -4.050 -27.948 10.892 1.00 80.25 324 ALA A CA 1
ATOM 2375 C C . ALA A 1 324 ? -4.614 -28.195 12.304 1.00 80.25 324 ALA A C 1
ATOM 2377 O O . ALA A 1 324 ? -5.780 -28.569 12.443 1.00 80.25 324 ALA A O 1
ATOM 2378 N N . LYS A 1 325 ? -3.830 -27.914 13.355 1.00 77.88 325 LYS A N 1
ATOM 2379 C CA . LYS A 1 325 ? -4.288 -27.996 14.754 1.00 77.88 325 LYS A CA 1
ATOM 2380 C C . LYS A 1 325 ? -5.390 -26.980 15.058 1.00 77.88 325 LYS A C 1
ATOM 2382 O O . LYS A 1 325 ? -6.376 -27.336 15.697 1.00 77.88 325 LYS A O 1
ATOM 2387 N N . HIS A 1 326 ? -5.276 -25.753 14.549 1.00 65.69 326 HIS A N 1
ATOM 2388 C CA . HIS A 1 326 ? -6.304 -24.723 14.726 1.00 65.69 326 HIS A CA 1
ATOM 2389 C C . HIS A 1 326 ? -7.605 -25.026 13.968 1.00 65.69 326 HIS A C 1
ATOM 2391 O O . HIS A 1 326 ? -8.686 -24.761 14.491 1.00 65.69 326 HIS A O 1
ATOM 2397 N N . LYS A 1 327 ? -7.543 -25.645 12.780 1.00 63.91 327 LYS A N 1
ATOM 2398 C CA . LYS A 1 327 ? -8.749 -26.104 12.061 1.00 63.91 327 LYS A CA 1
ATOM 2399 C C . LYS A 1 327 ? -9.463 -27.274 12.749 1.00 63.91 327 LYS A C 1
ATOM 2401 O O . LYS A 1 327 ? -10.669 -27.425 12.567 1.00 63.91 327 LYS A O 1
ATOM 2406 N N . ALA A 1 328 ? -8.751 -28.082 13.534 1.00 57.28 328 ALA A N 1
ATOM 2407 C CA . ALA A 1 328 ? -9.310 -29.246 14.223 1.00 57.28 328 ALA A CA 1
ATOM 2408 C C . ALA A 1 328 ? -10.046 -28.914 15.539 1.00 57.28 328 ALA A C 1
ATOM 2410 O O . ALA A 1 328 ? -10.715 -29.787 16.089 1.00 57.28 328 ALA A O 1
ATOM 2411 N N . ALA A 1 329 ? -9.972 -27.672 16.032 1.00 57.06 329 ALA A N 1
ATOM 2412 C CA . ALA A 1 329 ? -10.651 -27.238 17.253 1.00 57.06 329 ALA A CA 1
ATOM 2413 C C . ALA A 1 329 ? -11.764 -26.219 16.943 1.00 57.06 329 ALA A C 1
ATOM 2415 O O . ALA A 1 329 ? -11.566 -25.013 17.119 1.00 57.06 329 ALA A O 1
ATOM 2416 N N . PRO A 1 330 ? -12.961 -26.650 16.498 1.00 51.81 330 PRO A N 1
ATOM 2417 C CA . PRO A 1 330 ? -14.103 -25.755 16.479 1.00 51.81 330 PRO A CA 1
ATOM 2418 C C . PRO A 1 330 ? -14.476 -25.452 17.933 1.00 51.81 330 PRO A C 1
ATOM 2420 O O . PRO A 1 330 ? -15.052 -26.286 18.632 1.00 51.81 330 PRO A O 1
ATOM 2423 N N . GLY A 1 331 ? -14.139 -24.250 18.403 1.00 58.97 331 GLY A N 1
ATOM 2424 C CA . GLY A 1 331 ? -14.715 -23.717 19.634 1.00 58.97 331 GLY A CA 1
ATOM 2425 C C . GLY A 1 331 ? -16.249 -23.801 19.571 1.00 58.97 331 GLY A C 1
ATOM 2426 O O . GLY A 1 331 ? -16.824 -23.708 18.479 1.00 58.97 331 GLY A O 1
ATOM 2427 N N . PRO A 1 332 ? -16.940 -24.011 20.704 1.00 53.19 332 PRO A N 1
ATOM 2428 C CA . PRO A 1 332 ? -18.378 -24.237 20.705 1.00 53.19 332 PRO A CA 1
ATOM 2429 C C . PRO A 1 332 ? -19.093 -23.023 20.103 1.00 53.19 332 PRO A C 1
ATOM 2431 O O . PRO A 1 332 ? -19.114 -21.939 20.688 1.00 53.19 332 PRO A O 1
ATOM 2434 N N . LYS A 1 333 ? -19.693 -23.205 18.919 1.00 50.84 333 LYS A N 1
ATOM 2435 C CA . LYS A 1 333 ? -20.582 -22.214 18.310 1.00 50.84 333 LYS A CA 1
ATOM 2436 C C . LYS A 1 333 ? -21.795 -22.060 19.223 1.00 50.84 333 LYS A C 1
ATOM 2438 O O . LYS A 1 333 ? -22.714 -22.873 19.178 1.00 50.84 333 LYS A O 1
ATOM 2443 N N . LYS A 1 334 ? -21.811 -21.018 20.055 1.00 53.09 334 LYS A N 1
ATOM 2444 C CA . LYS A 1 334 ? -23.045 -20.574 20.705 1.00 53.09 334 LYS A CA 1
ATOM 2445 C C . LYS A 1 334 ? -23.985 -20.099 19.600 1.00 53.09 334 LYS A C 1
ATOM 2447 O O . LYS A 1 334 ? -23.751 -19.060 18.988 1.00 53.09 334 LYS A O 1
ATOM 2452 N N . SER A 1 335 ? -25.019 -20.884 19.316 1.00 48.19 335 SER A N 1
ATOM 2453 C CA . SER A 1 335 ? -26.117 -20.466 18.454 1.00 48.19 335 SER A CA 1
ATOM 2454 C C . SER A 1 335 ? -26.804 -19.269 19.106 1.00 48.19 335 SER A C 1
ATOM 2456 O O . SER A 1 335 ? -27.472 -19.414 20.130 1.00 48.19 335 SER A O 1
ATOM 2458 N N . VAL A 1 336 ? -26.628 -18.081 18.536 1.00 55.09 336 VAL A N 1
ATOM 2459 C CA . VAL A 1 336 ? -27.465 -16.935 18.886 1.00 55.09 336 VAL A CA 1
ATOM 2460 C C . VAL A 1 336 ? -28.826 -17.193 18.252 1.00 55.09 336 VAL A C 1
ATOM 2462 O O . VAL A 1 336 ? -28.973 -17.142 17.032 1.00 55.09 336 VAL A O 1
ATOM 2465 N N . THR A 1 337 ? -29.815 -17.540 19.071 1.00 52.50 337 THR A N 1
ATOM 2466 C CA . THR A 1 337 ? -31.209 -17.636 18.636 1.00 52.50 337 THR A CA 1
ATOM 2467 C C . THR A 1 337 ? -31.693 -16.228 18.310 1.00 52.50 337 THR A C 1
ATOM 2469 O O . THR A 1 337 ? -31.943 -15.432 19.214 1.00 52.50 337 THR A O 1
ATOM 2472 N N . MET A 1 338 ? -31.784 -15.896 17.025 1.00 58.75 338 MET A N 1
ATOM 2473 C CA . MET A 1 338 ? -32.410 -14.652 16.586 1.00 58.75 338 MET A CA 1
ATOM 2474 C C . MET A 1 338 ? -33.913 -14.761 16.843 1.00 58.75 338 MET A C 1
ATOM 2476 O O . MET A 1 338 ? -34.600 -15.577 16.229 1.00 58.75 338 MET A O 1
ATOM 2480 N N . THR A 1 339 ? -34.426 -13.966 17.779 1.00 64.38 339 THR A N 1
ATOM 2481 C CA . THR A 1 339 ? -35.865 -13.852 18.017 1.00 64.38 339 THR A CA 1
ATOM 2482 C C . THR A 1 339 ? -36.500 -13.193 16.796 1.00 64.38 339 THR A C 1
ATOM 2484 O O . THR A 1 339 ? -36.110 -12.088 16.420 1.00 64.38 339 THR A O 1
ATOM 2487 N N . ALA A 1 340 ? -37.466 -13.861 16.162 1.00 55.94 340 ALA A N 1
ATOM 2488 C CA . ALA A 1 340 ? -38.204 -13.284 15.043 1.00 55.94 340 ALA A CA 1
ATOM 2489 C C . ALA A 1 340 ? -38.860 -11.958 15.466 1.00 55.94 340 ALA A C 1
ATOM 2491 O O . ALA A 1 340 ? -39.432 -11.854 16.556 1.00 55.94 340 ALA A O 1
ATOM 2492 N N . ALA A 1 341 ? -38.775 -10.938 14.608 1.00 60.25 341 ALA A N 1
ATOM 2493 C CA . ALA A 1 341 ? -39.443 -9.664 14.841 1.00 60.25 341 ALA A CA 1
ATOM 2494 C C . ALA A 1 341 ? -40.952 -9.893 15.041 1.00 60.25 341 ALA A C 1
ATOM 2496 O O . ALA A 1 341 ? -41.574 -10.637 14.280 1.00 60.25 341 ALA A O 1
ATOM 2497 N N . LYS A 1 342 ? -41.539 -9.240 16.058 1.00 65.69 342 LYS A N 1
ATOM 2498 C CA . LYS A 1 342 ? -42.971 -9.347 16.416 1.00 65.69 342 LYS A CA 1
ATOM 2499 C C . LYS A 1 342 ? -43.925 -8.994 15.269 1.00 65.69 342 LYS A C 1
ATOM 2501 O O . LYS A 1 342 ? -45.082 -9.393 15.311 1.00 65.69 342 LYS A O 1
ATOM 2506 N N . VAL A 1 343 ? -43.450 -8.236 14.285 1.00 70.56 343 VAL A N 1
ATOM 2507 C CA . VAL A 1 343 ? -44.199 -7.844 13.093 1.00 70.56 343 VAL A CA 1
ATOM 2508 C C . VAL A 1 343 ? -43.377 -8.272 11.887 1.00 70.56 343 VAL A C 1
ATOM 2510 O O . VAL A 1 343 ? -42.267 -7.781 11.686 1.00 70.56 343 VAL A O 1
ATOM 2513 N N . GLN A 1 344 ? -43.906 -9.217 11.118 1.00 72.50 344 GLN A N 1
ATOM 2514 C CA . GLN A 1 344 ? -43.342 -9.611 9.832 1.00 72.50 344 GLN A CA 1
ATOM 2515 C C . GLN A 1 344 ? -43.921 -8.676 8.778 1.00 72.50 344 GLN A C 1
ATOM 2517 O O . GLN A 1 344 ? -45.053 -8.871 8.346 1.00 72.50 344 GLN A O 1
ATOM 2522 N N . LYS A 1 345 ? -43.169 -7.629 8.436 1.00 80.31 345 LYS A N 1
ATOM 2523 C CA . LYS A 1 345 ? -43.565 -6.696 7.383 1.00 80.31 345 LYS A CA 1
ATOM 2524 C C . LYS A 1 345 ? -43.348 -7.335 6.027 1.00 80.31 345 LYS A C 1
ATOM 2526 O O . LYS A 1 345 ? -42.309 -7.965 5.805 1.00 80.31 345 LYS A O 1
ATOM 2531 N N . ASP A 1 346 ? -44.303 -7.159 5.127 1.00 83.25 346 ASP A N 1
ATOM 2532 C CA . ASP A 1 346 ? -44.134 -7.630 3.760 1.00 83.25 346 ASP A CA 1
ATOM 2533 C C . ASP A 1 346 ? -43.116 -6.759 2.990 1.00 83.25 346 ASP A C 1
ATOM 2535 O O . ASP A 1 346 ? -42.594 -5.747 3.475 1.00 83.25 346 ASP A O 1
ATOM 2539 N N . MET A 1 347 ? -42.752 -7.186 1.782 1.00 73.81 347 MET A N 1
ATOM 2540 C CA . MET A 1 347 ? -41.765 -6.468 0.970 1.00 73.81 347 MET A CA 1
ATOM 2541 C C . MET A 1 347 ? -42.232 -5.047 0.614 1.00 73.81 347 MET A C 1
ATOM 2543 O O . MET A 1 347 ? -41.404 -4.142 0.517 1.00 73.81 347 MET A O 1
ATOM 2547 N N . LEU A 1 348 ? -43.539 -4.836 0.458 1.00 76.31 348 LEU A N 1
ATOM 2548 C CA . LEU A 1 348 ? -44.124 -3.548 0.103 1.00 76.31 348 LEU A CA 1
ATOM 2549 C C . LEU A 1 348 ? -44.059 -2.573 1.286 1.00 76.31 348 LEU A C 1
ATOM 2551 O O . LEU A 1 348 ? -43.641 -1.431 1.117 1.00 76.31 348 LEU A O 1
ATOM 2555 N N . GLU A 1 349 ? -44.388 -3.032 2.491 1.00 85.19 349 GLU A N 1
ATOM 2556 C CA . GLU A 1 349 ? -44.300 -2.264 3.733 1.00 85.19 349 GLU A CA 1
ATOM 2557 C C . GLU A 1 349 ? -42.858 -1.839 4.034 1.00 85.19 349 GLU A C 1
ATOM 2559 O O . GLU A 1 349 ? -42.619 -0.690 4.408 1.00 85.19 349 GLU A O 1
ATOM 2564 N N . ASN A 1 350 ? -41.885 -2.723 3.790 1.00 80.12 350 ASN A N 1
ATOM 2565 C CA . ASN A 1 350 ? -40.463 -2.391 3.921 1.00 80.12 350 ASN A CA 1
ATOM 2566 C C . ASN A 1 350 ? -40.014 -1.337 2.894 1.00 80.12 350 ASN A C 1
ATOM 2568 O O . ASN A 1 350 ? -39.245 -0.432 3.223 1.00 80.12 350 ASN A O 1
ATOM 2572 N N . ILE A 1 351 ? -40.501 -1.424 1.651 1.00 82.62 351 ILE A N 1
ATOM 2573 C CA . ILE A 1 351 ? -40.209 -0.436 0.602 1.00 82.62 351 ILE A CA 1
ATOM 2574 C C . ILE A 1 351 ? -40.801 0.931 0.971 1.00 82.62 351 ILE A C 1
ATOM 2576 O O . ILE A 1 351 ? -40.108 1.943 0.872 1.00 82.62 351 ILE A O 1
ATOM 2580 N N . VAL A 1 352 ? -42.050 0.967 1.442 1.00 85.31 352 VAL A N 1
ATOM 2581 C CA . VAL A 1 352 ? -42.742 2.201 1.849 1.00 85.31 352 VAL A CA 1
ATOM 2582 C C . VAL A 1 352 ? -42.072 2.847 3.061 1.00 85.31 352 VAL A C 1
ATOM 2584 O O . VAL A 1 352 ? -41.912 4.067 3.100 1.00 85.31 352 VAL A O 1
ATOM 2587 N N . GLU A 1 353 ? -41.641 2.059 4.044 1.00 83.44 353 GLU A N 1
ATOM 2588 C CA . GLU A 1 353 ? -40.950 2.578 5.225 1.00 83.44 353 GLU A CA 1
ATOM 2589 C C . GLU A 1 353 ? -39.573 3.161 4.875 1.00 83.44 353 GLU A C 1
ATOM 2591 O O . GLU A 1 353 ? -39.243 4.261 5.323 1.00 83.44 353 GLU A O 1
ATOM 2596 N N . ASN A 1 354 ? -38.820 2.499 3.990 1.00 79.12 354 ASN A N 1
ATOM 2597 C CA . ASN A 1 354 ? -37.559 3.028 3.469 1.00 79.12 354 ASN A CA 1
ATOM 2598 C C . ASN A 1 354 ? -37.761 4.316 2.660 1.00 79.12 354 ASN A C 1
ATOM 2600 O O . ASN A 1 354 ? -37.020 5.278 2.848 1.00 79.12 354 ASN A O 1
ATOM 2604 N N . LEU A 1 355 ? -38.785 4.376 1.805 1.00 82.12 355 LEU A N 1
ATOM 2605 C CA . LEU A 1 355 ? -39.136 5.585 1.050 1.00 82.12 355 LEU A CA 1
ATOM 2606 C C . LEU A 1 355 ? -39.519 6.749 1.971 1.00 82.12 355 LEU A C 1
ATOM 2608 O O . LEU A 1 355 ? -39.089 7.878 1.746 1.00 82.12 355 LEU A O 1
ATOM 2612 N N . ASN A 1 356 ? -40.287 6.485 3.028 1.00 80.25 356 ASN A N 1
ATOM 2613 C CA . ASN A 1 356 ? -40.655 7.500 4.015 1.00 80.25 356 ASN A CA 1
ATOM 2614 C C . ASN A 1 356 ? -39.458 7.970 4.850 1.00 80.25 356 ASN A C 1
ATOM 2616 O O . ASN A 1 356 ? -39.400 9.143 5.218 1.00 80.25 356 ASN A O 1
ATOM 2620 N N . TRP A 1 357 ? -38.503 7.085 5.146 1.00 78.00 357 TRP A N 1
ATOM 2621 C CA . TRP A 1 357 ? -37.259 7.450 5.825 1.00 78.00 357 TRP A CA 1
ATOM 2622 C C . TRP A 1 357 ? -36.365 8.331 4.943 1.00 78.00 357 TRP A C 1
ATOM 2624 O O . TRP A 1 357 ? -35.846 9.338 5.420 1.00 78.00 357 TRP A O 1
ATOM 2634 N N . ILE A 1 358 ? -36.246 8.003 3.652 1.00 75.50 358 ILE A N 1
ATOM 2635 C CA . ILE A 1 358 ? -35.464 8.775 2.674 1.00 75.50 358 ILE A CA 1
ATOM 2636 C C . ILE A 1 358 ? -36.060 10.175 2.469 1.00 75.50 358 ILE A C 1
ATOM 2638 O O . ILE A 1 358 ? -35.318 11.150 2.473 1.00 75.50 358 ILE A O 1
ATOM 2642 N N . HIS A 1 359 ? -37.386 10.295 2.344 1.00 74.75 359 HIS A N 1
ATOM 2643 C CA . HIS A 1 359 ? -38.059 11.582 2.107 1.00 74.75 359 HIS A CA 1
ATOM 2644 C C . HIS A 1 359 ? -38.241 12.459 3.358 1.00 74.75 359 HIS A C 1
ATOM 2646 O O . HIS A 1 359 ? -38.686 13.599 3.246 1.00 74.75 359 HIS A O 1
ATOM 2652 N N . ARG A 1 360 ? -37.931 11.946 4.556 1.00 66.44 360 ARG A N 1
ATOM 2653 C CA . ARG A 1 360 ? -37.922 12.730 5.806 1.00 66.44 360 ARG A CA 1
ATOM 2654 C C . ARG A 1 360 ? -36.583 13.420 6.089 1.00 66.44 360 ARG A C 1
ATOM 2656 O O . ARG A 1 360 ? -36.465 14.061 7.134 1.00 66.44 360 ARG A O 1
ATOM 2663 N N . ARG A 1 361 ? -35.595 13.271 5.207 1.00 44.72 361 ARG A N 1
ATOM 2664 C CA . ARG A 1 361 ? -34.272 13.898 5.292 1.00 44.72 361 ARG A CA 1
ATOM 2665 C C . ARG A 1 361 ? -34.126 15.022 4.278 1.00 44.72 361 ARG A C 1
ATOM 2667 O O . ARG A 1 361 ? -33.323 15.930 4.575 1.00 44.72 361 ARG A O 1
#

Foldseek 3Di:
DDDDFPVCLLPVLVVCVVVVAAYEDEAALDLVRQLVSLVVSVVSVNDLQSYEYEPEAAFQVGCNVSNLVSLLVLVCCVPVVVPPSSVHAYEYAHAVRLCVDPQLPDPCVRPVVSPHNPVSSLVSSLVSVVSVVVSRHPHYNHDDPQSVLSNVVVVCCVQPNDDPVVDDDRDDPDDHDDGDVVVVDDDPPPPPPPPPPDDDDDDDDDDDDDDDDDDDDDDDDDDDDDDDDDDDDDDDDDDDDDDDDDDDDPDPPPVVVVVVVVVVVVVVVVVVVVVVVVVVVVVVVVVVVVVVVVVVVVVVVVVVVVVVVVVSVVVSVVVVVVVVVVVVDDDDPPPPPDDPDPDDDDPVRVVVVVVVVVVVD

Secondary structure (DSSP, 8-state):
---B-TTTHHHHHHHHHHHT--EEEE-SS-HHHHHHHHHHHHHHT--GGGEEEE---PBTTBBHHHHHHHHHHHHHHHHTS--GGG-SPBEE-HHHHHTTSSTTT--TTT-GGG--HHHHHHHHHHHHHHHHHHTT-SEE----HHHHHHHHHHHHHHHH---GGGSPPP---SPP----HHHHSPPP----------------------PPPP------------------------------------SSHHHHHHHHHHHHHHHHHHHHHHHHHHHHHHHHHHHHHHHHHHHHHHHHHHHHHHHHHHHHHHHHHHHHHHHHHHHT----------PPPSS---HHHHHHHHHHHHHT-

Sequence (361 aa):
LGPVEEKNHKTIGAAAMGYGHTIISSSPIDVNLAKQVNILLENLGVSLDKVIVDPTTGGLGYGLEYSYSVMERLTQAAMTQGDDKLQNPMINNLGNEVWKCKEAKQPVDEAPDLGDPERRAILMEAVGAVAYLMSGSSILMMRHPESIKLVKAFIDLAYAGGSAMDIGPVTKQLDDVEIDFAALSPEPDLTMAEEEKKAPAKKAAPAKKEAPKPAAAAPKAEAKPAPAEEAKPAPAAAAKPEPAAAAPDPAAEAKAKADAEEKAKADAEAKAKAEAEAKAEAEAKAEAEEKAKVEAEKKALKDAAAEREAEEQAIRDKRAAEMAKHKAAPGPKKSVTMTAAKVQKDMLENIVENLNWIHRR

InterPro domains:
  IPR011005 Dihydropteroate synthase-like superfamily [G3DSA:3.20.20.20] (1-162)
  IPR016041 CO dehydrogenase/acetyl-CoA synthase delta subunit, TIM barrel [PF03599] (6-147)
  IPR051069 Acetyl-CoA decarbonylase/synthase complex subunit [PTHR36214] (7-153)

Radius of gyration: 42.98 Å; chains: 1; bounding box: 143×80×64 Å